Protein AF-0000000085028851 (afdb_homodimer)

InterPro domains:
  IPR011051 RmlC-like cupin domain superfamily [SSF51182] (14-137)
  IPR013096 Cupin 2, conserved barrel [PF07883] (43-107)
  IPR014710 RmlC-like jelly roll fold [G3DSA:2.60.120.10] (4-139)
  IPR047263 Hydroxynitrile lyase-like, cupin domain [cd02233] (25-130)

pLDDT: mean 97.97, std 1.75, range [82.19, 98.94]

Structure (mmCIF, N/CA/C/O backbone):
data_AF-0000000085028851-model_v1
#
loop_
_entity.id
_entity.type
_entity.pdbx_description
1 polymer 'Cupin 2 conserved barrel domain protein'
#
loop_
_atom_site.group_PDB
_atom_site.id
_atom_site.type_symbol
_atom_site.label_atom_id
_atom_site.label_alt_id
_atom_site.label_comp_id
_atom_site.label_asym_id
_atom_site.label_entity_id
_atom_site.label_seq_id
_atom_site.pdbx_PDB_ins_code
_atom_site.Cartn_x
_atom_site.Cartn_y
_atom_site.Cartn_z
_atom_site.occupancy
_atom_site.B_iso_or_equiv
_atom_site.auth_seq_id
_atom_site.auth_comp_id
_atom_site.auth_asym_id
_atom_site.auth_atom_id
_atom_site.pdbx_PDB_model_num
ATOM 1 N N . MET A 1 1 ? -16.891 -14.859 -7.867 1 94.75 1 MET A N 1
ATOM 2 C CA . MET A 1 1 ? -16.953 -13.422 -8.109 1 94.75 1 MET A CA 1
ATOM 3 C C . MET A 1 1 ? -16.078 -13.023 -9.289 1 94.75 1 MET A C 1
ATOM 5 O O . MET A 1 1 ? -14.914 -13.406 -9.359 1 94.75 1 MET A O 1
ATOM 9 N N . ASP A 1 2 ? -16.672 -12.305 -10.211 1 96.88 2 ASP A N 1
ATOM 10 C CA . ASP A 1 2 ? -15.883 -11.914 -11.375 1 96.88 2 ASP A CA 1
ATOM 11 C C . ASP A 1 2 ? -15.273 -10.531 -11.18 1 96.88 2 ASP A C 1
ATOM 13 O O . ASP A 1 2 ? -15.461 -9.906 -10.141 1 96.88 2 ASP A O 1
ATOM 17 N N . LEU A 1 3 ? -14.508 -10.062 -12.188 1 97.44 3 LEU A N 1
ATOM 18 C CA . LEU A 1 3 ? -13.734 -8.828 -12.086 1 97.44 3 LEU A CA 1
ATOM 19 C C . LEU A 1 3 ? -14.648 -7.629 -11.867 1 97.44 3 LEU A C 1
ATOM 21 O O . LEU A 1 3 ? -14.359 -6.762 -11.039 1 97.44 3 LEU A O 1
ATOM 25 N N . LYS A 1 4 ? -15.695 -7.574 -12.641 1 96.56 4 LYS A N 1
ATOM 26 C CA . LYS A 1 4 ? -16.625 -6.449 -12.562 1 96.56 4 LYS A CA 1
ATOM 27 C C . LYS A 1 4 ? -17.219 -6.316 -11.164 1 96.56 4 LYS A C 1
ATOM 29 O O . LYS A 1 4 ? -17.281 -5.215 -10.617 1 96.56 4 LYS A O 1
ATOM 34 N N . GLU A 1 5 ? -17.562 -7.355 -10.625 1 97.69 5 GLU A N 1
ATOM 35 C CA . GLU A 1 5 ? -18.125 -7.367 -9.281 1 97.69 5 GLU A CA 1
ATOM 36 C C . GLU A 1 5 ? -17.062 -7.039 -8.234 1 97.69 5 GLU A C 1
ATOM 38 O O . GLU A 1 5 ? -17.328 -6.301 -7.285 1 97.69 5 GLU A O 1
ATOM 43 N N . MET A 1 6 ? -15.891 -7.586 -8.367 1 97.81 6 MET A N 1
ATOM 44 C CA . MET A 1 6 ? -14.797 -7.387 -7.422 1 97.81 6 MET A CA 1
ATOM 45 C C . MET A 1 6 ? -14.422 -5.91 -7.336 1 97.81 6 MET A C 1
ATOM 47 O O . MET A 1 6 ? -14.148 -5.398 -6.246 1 97.81 6 MET A O 1
ATOM 51 N N . LEU A 1 7 ? -14.469 -5.211 -8.477 1 96.94 7 LEU A N 1
ATOM 52 C CA . LEU A 1 7 ? -13.984 -3.836 -8.562 1 96.94 7 LEU A CA 1
ATOM 53 C C . LEU A 1 7 ? -14.914 -2.887 -7.809 1 96.94 7 LEU A C 1
ATOM 55 O O . LEU A 1 7 ? -14.531 -1.752 -7.508 1 96.94 7 LEU A O 1
ATOM 59 N N . LYS A 1 8 ? -16.094 -3.348 -7.383 1 95.38 8 LYS A N 1
ATOM 60 C CA . LYS A 1 8 ? -17.016 -2.555 -6.562 1 95.38 8 LYS A CA 1
ATOM 61 C C . LYS A 1 8 ? -16.547 -2.504 -5.109 1 95.38 8 LYS A C 1
ATOM 63 O O . LYS A 1 8 ? -17.031 -1.694 -4.324 1 95.38 8 LYS A O 1
ATOM 68 N N . HIS A 1 9 ? -15.555 -3.307 -4.828 1 95.62 9 HIS A N 1
ATOM 69 C CA . HIS A 1 9 ? -15.172 -3.455 -3.432 1 95.62 9 HIS A CA 1
ATOM 70 C C . HIS A 1 9 ? -13.75 -2.957 -3.195 1 95.62 9 HIS A C 1
ATOM 72 O O . HIS A 1 9 ? -13.133 -3.291 -2.184 1 95.62 9 HIS A O 1
ATOM 78 N N . THR A 1 10 ? -13.211 -2.252 -4.062 1 97.31 10 THR A N 1
ATOM 79 C CA . THR A 1 10 ? -11.859 -1.716 -3.957 1 97.31 10 THR A CA 1
ATOM 80 C C . THR A 1 10 ? -11.789 -0.315 -4.559 1 97.31 10 THR A C 1
ATOM 82 O O . THR A 1 10 ? -12.523 0.006 -5.492 1 97.31 10 THR A O 1
ATOM 85 N N . PRO A 1 11 ? -10.922 0.451 -4 1 97.06 11 PRO A N 1
ATOM 86 C CA . PRO A 1 11 ? -10.797 1.796 -4.566 1 97.06 11 PRO A CA 1
ATOM 87 C C . PRO A 1 11 ? -9.93 1.824 -5.828 1 97.06 11 PRO A C 1
ATOM 89 O O . PRO A 1 11 ? -9.789 2.873 -6.461 1 97.06 11 PRO A O 1
ATOM 92 N N . PHE A 1 12 ? -9.32 0.753 -6.188 1 98.06 12 PHE A N 1
ATOM 93 C CA . PHE A 1 12 ? -8.344 0.732 -7.277 1 98.06 12 PHE A CA 1
ATOM 94 C C . PHE A 1 12 ? -8.984 0.211 -8.562 1 98.06 12 PHE A C 1
ATOM 96 O O . PHE A 1 12 ? -9.828 -0.686 -8.523 1 98.06 12 PHE A O 1
ATOM 103 N N . GLY A 1 13 ? -8.555 0.69 -9.617 1 96.38 13 GLY A N 1
ATOM 104 C CA . GLY A 1 13 ? -9.133 0.348 -10.906 1 96.38 13 GLY A CA 1
ATOM 105 C C . GLY A 1 13 ? -8.508 -0.881 -11.531 1 96.38 13 GLY A C 1
ATOM 106 O O . GLY A 1 13 ? -7.648 -1.526 -10.922 1 96.38 13 GLY A O 1
ATOM 107 N N . LEU A 1 14 ? -8.906 -1.21 -12.672 1 97.38 14 LEU A N 1
ATOM 108 C CA . LEU A 1 14 ? -8.461 -2.41 -13.375 1 97.38 14 LEU A CA 1
ATOM 109 C C . LEU A 1 14 ? -7.098 -2.191 -14.016 1 97.38 14 LEU A C 1
ATOM 111 O O . LEU A 1 14 ? -6.238 -3.074 -13.969 1 97.38 14 LEU A O 1
ATOM 115 N N . GLY A 1 15 ? -6.891 -1.023 -14.531 1 97.44 15 GLY A N 1
ATOM 116 C CA . GLY A 1 15 ? -5.699 -0.755 -15.328 1 97.44 15 GLY A CA 1
ATOM 117 C C . GLY A 1 15 ? -5.762 -1.359 -16.719 1 97.44 15 GLY A C 1
ATOM 118 O O . GLY A 1 15 ? -6.844 -1.521 -17.281 1 97.44 15 GLY A O 1
ATOM 119 N N . GLU A 1 16 ? -4.633 -1.584 -17.312 1 97.81 16 GLU A N 1
ATOM 120 C CA . GLU A 1 16 ? -4.539 -2.133 -18.656 1 97.81 16 GLU A CA 1
ATOM 121 C C . GLU A 1 16 ? -4.293 -3.639 -18.625 1 97.81 16 GLU A C 1
ATOM 123 O O . GLU A 1 16 ? -3.703 -4.156 -17.672 1 97.81 16 GLU A O 1
ATOM 128 N N . GLU A 1 17 ? -4.719 -4.242 -19.688 1 97.81 17 GLU A N 1
ATOM 129 C CA . GLU A 1 17 ? -4.383 -5.66 -19.797 1 97.81 17 GLU A CA 1
ATOM 130 C C . GLU A 1 17 ? -2.873 -5.875 -19.734 1 97.81 17 GLU A C 1
ATOM 132 O O . GLU A 1 17 ? -2.104 -5.133 -20.344 1 97.81 17 GLU A O 1
ATOM 137 N N . ASN A 1 18 ? -2.514 -6.855 -18.953 1 96.56 18 ASN A N 1
ATOM 138 C CA . ASN A 1 18 ? -1.102 -7.145 -18.734 1 96.56 18 ASN A CA 1
ATOM 139 C C . ASN A 1 18 ? -0.5 -7.918 -19.906 1 96.56 18 ASN A C 1
ATOM 141 O O . ASN A 1 18 ? -0.044 -9.055 -19.734 1 96.56 18 ASN A O 1
ATOM 145 N N . THR A 1 19 ? -0.251 -7.277 -21 1 94.81 19 THR A N 1
ATOM 146 C CA . THR A 1 19 ? 0.222 -7.961 -22.203 1 94.81 19 THR A CA 1
ATOM 147 C C . THR A 1 19 ? 1.739 -8.117 -22.172 1 94.81 19 THR A C 1
ATOM 149 O O . THR A 1 19 ? 2.281 -9.078 -22.719 1 94.81 19 THR A O 1
ATOM 152 N N . ALA A 1 20 ? 2.418 -7.223 -21.531 1 91.5 20 ALA A N 1
ATOM 153 C CA . ALA A 1 20 ? 3.877 -7.227 -21.469 1 91.5 20 ALA A CA 1
ATOM 154 C C . ALA A 1 20 ? 4.395 -8.484 -20.781 1 91.5 20 ALA A C 1
ATOM 156 O O . ALA A 1 20 ? 5.445 -9.016 -21.141 1 91.5 20 ALA A O 1
ATOM 157 N N . TYR A 1 21 ? 3.566 -8.984 -19.828 1 94.81 21 TYR A N 1
ATOM 158 C CA . TYR A 1 21 ? 4.031 -10.117 -19.047 1 94.81 21 TYR A CA 1
ATOM 159 C C . TYR A 1 21 ? 3.119 -11.328 -19.234 1 94.81 21 TYR A C 1
ATOM 161 O O . TYR A 1 21 ? 3.23 -12.312 -18.516 1 94.81 21 TYR A O 1
ATOM 169 N N . ALA A 1 22 ? 2.27 -11.234 -20.141 1 95.88 22 ALA A N 1
ATOM 170 C CA . ALA A 1 22 ? 1.238 -12.25 -20.344 1 95.88 22 ALA A CA 1
ATOM 171 C C . ALA A 1 22 ? 1.853 -13.641 -20.469 1 95.88 22 ALA A C 1
ATOM 173 O O . ALA A 1 22 ? 1.263 -14.625 -20.016 1 95.88 22 ALA A O 1
ATOM 174 N N . GLN A 1 23 ? 3.043 -13.742 -21 1 97.5 23 GLN A N 1
ATOM 175 C CA . GLN A 1 23 ? 3.678 -15.039 -21.219 1 97.5 23 GLN A CA 1
ATOM 176 C C . GLN A 1 23 ? 4.02 -15.719 -19.906 1 97.5 23 GLN A C 1
ATOM 178 O O . GLN A 1 23 ? 4.238 -16.938 -19.859 1 97.5 23 GLN A O 1
ATOM 183 N N . TYR A 1 24 ? 4.02 -14.969 -18.797 1 98.5 24 TYR A N 1
ATOM 184 C CA . TYR A 1 24 ? 4.398 -15.5 -17.5 1 98.5 24 TYR A CA 1
ATOM 185 C C . TYR A 1 24 ? 3.174 -15.695 -16.609 1 98.5 24 TYR A C 1
ATOM 187 O O . TYR A 1 24 ? 3.301 -15.867 -15.391 1 98.5 24 TYR A O 1
ATOM 195 N N . PHE A 1 25 ? 2.039 -15.602 -17.234 1 98.56 25 PHE A N 1
ATOM 196 C CA . PHE A 1 25 ? 0.787 -15.805 -16.516 1 98.56 25 PHE A CA 1
ATOM 197 C C . PHE A 1 25 ? -0.049 -16.891 -17.172 1 98.56 25 PHE A C 1
ATOM 199 O O . PHE A 1 25 ? -0.047 -17.016 -18.406 1 98.56 25 PHE A O 1
ATOM 206 N N . ASP A 1 26 ? -0.741 -17.641 -16.453 1 98.56 26 ASP A N 1
ATOM 207 C CA . ASP A 1 26 ? -1.861 -18.453 -16.938 1 98.56 26 ASP A CA 1
ATOM 208 C C . ASP A 1 26 ? -3.191 -17.75 -16.672 1 98.5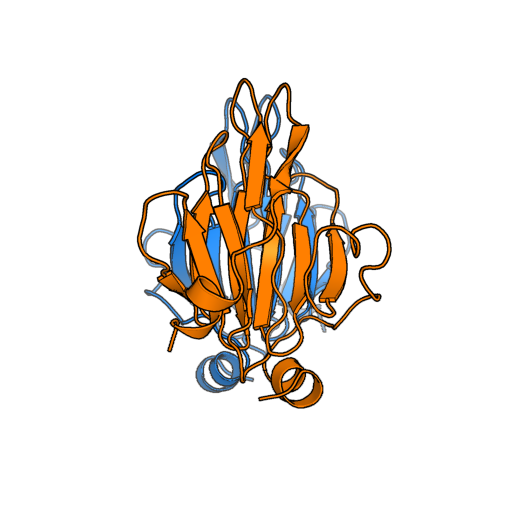6 26 ASP A C 1
ATOM 210 O O . ASP A 1 26 ? -3.576 -17.562 -15.508 1 98.56 26 ASP A O 1
ATOM 214 N N . GLY A 1 27 ? -3.869 -17.438 -17.688 1 98.06 27 GLY A N 1
ATOM 215 C CA . GLY A 1 27 ? -5.074 -16.641 -17.578 1 98.06 27 GLY A CA 1
ATOM 216 C C . GLY A 1 27 ? -4.84 -15.164 -17.859 1 98.06 27 GLY A C 1
ATOM 217 O O . GLY A 1 27 ? -3.775 -14.789 -18.359 1 98.06 27 GLY A O 1
ATOM 218 N N . LYS A 1 28 ? -5.84 -14.383 -17.578 1 98.06 28 LYS A N 1
ATOM 219 C CA . LYS A 1 28 ? -5.758 -12.961 -17.906 1 98.06 28 LYS A CA 1
ATOM 220 C C . LYS A 1 28 ? -5.594 -12.117 -16.641 1 98.06 28 LYS A C 1
ATOM 222 O O . LYS A 1 28 ? -6.234 -12.391 -15.617 1 98.06 28 LYS A O 1
ATOM 227 N N . SER A 1 29 ? -4.754 -11.18 -16.75 1 98.69 29 SER A N 1
ATOM 228 C CA . SER A 1 29 ? -4.516 -10.227 -15.664 1 98.69 29 SER A CA 1
ATOM 229 C C . SER A 1 29 ? -4.426 -8.797 -16.188 1 98.69 29 SER A C 1
ATOM 231 O O . SER A 1 29 ? -4.363 -8.586 -17.406 1 98.69 29 SER A O 1
ATOM 233 N N . TYR A 1 30 ? -4.539 -7.863 -15.328 1 98.69 30 TYR A N 1
ATOM 234 C CA . TYR A 1 30 ? -4.477 -6.438 -15.625 1 98.69 30 TYR A CA 1
ATOM 235 C C . TYR A 1 30 ? -3.57 -5.715 -14.633 1 98.69 30 TYR A C 1
ATOM 237 O O . TYR A 1 30 ? -3.447 -6.133 -13.477 1 98.69 30 TYR A O 1
ATOM 245 N N . LEU A 1 31 ? -2.953 -4.688 -15.109 1 97.94 31 LEU A N 1
ATOM 246 C CA . LEU A 1 31 ? -1.976 -3.977 -14.297 1 97.94 31 LEU A CA 1
ATOM 247 C C . LEU A 1 31 ? -2.215 -2.471 -14.352 1 97.94 31 LEU A C 1
ATOM 249 O O . LEU A 1 31 ? -2.41 -1.909 -15.43 1 97.94 31 LEU A O 1
ATOM 253 N N . ASP A 1 32 ? -2.273 -1.828 -13.219 1 97.12 32 ASP A N 1
ATOM 254 C CA . ASP A 1 32 ? -2.279 -0.376 -13.062 1 97.12 32 ASP A CA 1
ATOM 255 C C . ASP A 1 32 ? -1.108 0.091 -12.203 1 97.12 32 ASP A C 1
ATOM 257 O O . ASP A 1 32 ? -1.088 -0.141 -10.992 1 97.12 32 ASP A O 1
ATOM 261 N N . MET A 1 33 ? -0.123 0.767 -12.859 1 97.75 33 MET A N 1
ATOM 262 C CA . MET A 1 33 ? 1.013 1.274 -12.094 1 97.75 33 MET A CA 1
ATOM 263 C C . MET A 1 33 ? 0.627 2.525 -11.312 1 97.75 33 MET A C 1
ATOM 265 O O . MET A 1 33 ? 0.439 3.596 -11.898 1 97.75 33 MET A O 1
ATOM 269 N N . LEU A 1 34 ? 0.548 2.395 -9.953 1 98.25 34 LEU A N 1
ATOM 270 C CA . LEU A 1 34 ? 0.159 3.533 -9.125 1 98.25 34 LEU A CA 1
ATOM 271 C C . LEU A 1 34 ? 1.296 4.543 -9.031 1 98.25 34 LEU A C 1
ATOM 273 O O . LEU A 1 34 ? 1.057 5.754 -9.023 1 98.25 34 LEU A O 1
ATOM 277 N N . THR A 1 35 ? 2.553 4.062 -8.867 1 98.56 35 THR A N 1
ATOM 278 C CA . THR A 1 35 ? 3.723 4.93 -8.758 1 98.56 35 THR A CA 1
ATOM 279 C C . THR A 1 35 ? 5 4.152 -9.055 1 98.56 35 THR A C 1
ATOM 281 O O . THR A 1 35 ? 5.066 2.941 -8.82 1 98.56 35 THR A O 1
ATOM 284 N N . THR A 1 36 ? 5.969 4.824 -9.57 1 98.06 36 THR A N 1
ATOM 285 C CA . THR A 1 36 ? 7.301 4.262 -9.766 1 98.06 36 THR A CA 1
ATOM 286 C C . THR A 1 36 ? 8.32 4.957 -8.867 1 98.06 36 THR A C 1
ATOM 288 O O . THR A 1 36 ? 9.516 4.668 -8.93 1 98.06 36 THR A O 1
ATOM 291 N N . GLU A 1 37 ? 7.816 5.863 -8.031 1 97.69 37 GLU A N 1
ATOM 292 C CA . GLU A 1 37 ? 8.68 6.633 -7.145 1 97.69 37 GLU A CA 1
ATOM 293 C C . GLU A 1 37 ? 8.734 6.012 -5.754 1 97.69 37 GLU A C 1
ATOM 295 O O . GLU A 1 37 ? 7.727 5.52 -5.246 1 97.69 37 GLU A O 1
ATOM 300 N N . GLN A 1 38 ? 9.969 6.082 -5.121 1 97.69 38 GLN A N 1
ATOM 301 C CA . GLN A 1 38 ? 10.203 5.605 -3.76 1 97.69 38 GLN A CA 1
ATOM 302 C C . GLN A 1 38 ? 10 4.098 -3.662 1 97.69 38 GLN A C 1
ATOM 304 O O . GLN A 1 38 ? 10.906 3.322 -3.98 1 97.69 38 GLN A O 1
ATOM 309 N N . VAL A 1 39 ? 8.773 3.623 -3.5 1 98.62 39 VAL A N 1
ATOM 310 C CA . VAL A 1 39 ? 8.445 2.201 -3.541 1 98.62 39 VAL A CA 1
ATOM 311 C C . VAL A 1 39 ? 7.512 1.917 -4.715 1 98.62 39 VAL A C 1
ATOM 313 O O . VAL A 1 39 ? 6.293 2.07 -4.598 1 98.62 39 VAL A O 1
ATOM 316 N N . PRO A 1 40 ? 8.094 1.494 -5.848 1 98.69 40 PRO A N 1
ATOM 317 C CA . PRO A 1 40 ? 7.203 1.21 -6.977 1 98.69 40 PRO A CA 1
ATOM 318 C C . PRO A 1 40 ? 6.066 0.259 -6.605 1 98.69 40 PRO A C 1
ATOM 320 O O . PRO A 1 40 ? 6.305 -0.78 -5.984 1 98.69 40 PRO A O 1
ATOM 323 N N . THR A 1 41 ? 4.836 0.672 -6.934 1 98.81 41 THR A N 1
ATOM 324 C CA . THR A 1 41 ? 3.641 -0.049 -6.516 1 98.81 41 THR A CA 1
ATOM 325 C C . THR A 1 41 ? 2.648 -0.171 -7.668 1 98.81 41 THR A C 1
ATOM 327 O O . THR A 1 41 ? 2.283 0.831 -8.289 1 98.81 41 THR A O 1
ATOM 330 N N . ALA A 1 42 ? 2.207 -1.357 -7.926 1 98.56 42 ALA A N 1
ATOM 331 C CA . ALA A 1 42 ? 1.208 -1.623 -8.953 1 98.56 42 ALA A CA 1
ATOM 332 C C . ALA A 1 42 ? -0.021 -2.307 -8.367 1 98.56 42 ALA A C 1
ATOM 334 O O . ALA A 1 42 ? 0.081 -3.033 -7.375 1 98.56 42 ALA A O 1
ATOM 335 N N . VAL A 1 43 ? -1.147 -2.027 -8.961 1 98.62 43 VAL A N 1
ATOM 336 C CA . VAL A 1 43 ? -2.346 -2.824 -8.727 1 98.62 43 VAL A CA 1
ATOM 337 C C . VAL A 1 43 ? -2.422 -3.959 -9.742 1 98.62 43 VAL A C 1
ATOM 339 O O . VAL A 1 43 ? -2.375 -3.721 -10.953 1 98.62 43 VAL A O 1
ATOM 342 N N . VAL A 1 44 ? -2.518 -5.109 -9.273 1 98.81 44 VAL A N 1
ATOM 343 C CA . VAL A 1 44 ? -2.635 -6.25 -10.172 1 98.81 44 VAL A CA 1
ATOM 344 C C . VAL A 1 44 ? -3.994 -6.918 -9.984 1 98.81 44 VAL A C 1
ATOM 346 O O . VAL A 1 44 ? -4.379 -7.258 -8.859 1 98.81 44 VAL A O 1
ATOM 349 N N . ASN A 1 45 ? -4.691 -7.047 -11.039 1 98.88 45 ASN A N 1
ATOM 350 C CA . ASN A 1 45 ? -5.988 -7.719 -11.086 1 98.88 45 ASN A CA 1
ATOM 351 C C . ASN A 1 45 ? -5.898 -9.055 -11.828 1 98.88 45 ASN A C 1
ATOM 353 O O . ASN A 1 45 ? -5.387 -9.117 -12.945 1 98.88 45 ASN A O 1
ATOM 357 N N . PHE A 1 46 ? -6.418 -10.031 -11.219 1 98.88 46 PHE A N 1
ATOM 358 C CA . PHE A 1 46 ? -6.438 -11.367 -11.789 1 98.88 46 PHE A CA 1
ATOM 359 C C . PHE A 1 46 ? -7.867 -11.82 -12.055 1 98.88 46 PHE A C 1
ATOM 361 O O . PHE A 1 46 ? -8.711 -11.805 -11.156 1 98.88 46 PHE A O 1
ATOM 368 N N . GLU A 1 47 ? -8.188 -12.234 -13.273 1 98.75 47 GLU A N 1
ATOM 369 C CA . GLU A 1 47 ? -9.445 -12.945 -13.484 1 98.75 47 GLU A CA 1
ATOM 370 C C . GLU A 1 47 ? -9.469 -14.266 -12.719 1 98.75 47 GLU A C 1
ATOM 372 O O . GLU A 1 47 ? -8.414 -14.797 -12.359 1 98.75 47 GLU A O 1
ATOM 377 N N . PRO A 1 48 ? -10.688 -14.766 -12.5 1 98.62 48 PRO A N 1
ATOM 378 C CA . PRO A 1 48 ? -10.742 -16.062 -11.82 1 98.62 48 PRO A CA 1
ATOM 379 C C . PRO A 1 48 ? -9.859 -17.109 -12.477 1 98.62 48 PRO A C 1
ATOM 381 O O . PRO A 1 48 ? -9.859 -17.234 -13.703 1 98.62 48 PRO A O 1
ATOM 384 N N . GLY A 1 49 ? -9.039 -17.75 -11.609 1 98.5 49 GLY A N 1
ATOM 385 C CA . GLY A 1 49 ? -8.188 -18.812 -12.094 1 98.5 49 GLY A CA 1
ATOM 386 C C . GLY A 1 49 ? -6.832 -18.328 -12.578 1 98.5 49 GLY A C 1
ATOM 387 O O . GLY A 1 49 ? -5.914 -19.141 -12.773 1 98.5 49 GLY A O 1
ATOM 388 N N . CYS A 1 50 ? -6.648 -17.062 -12.781 1 98.69 50 CYS A N 1
ATOM 389 C CA . CYS A 1 50 ? -5.395 -16.516 -13.289 1 98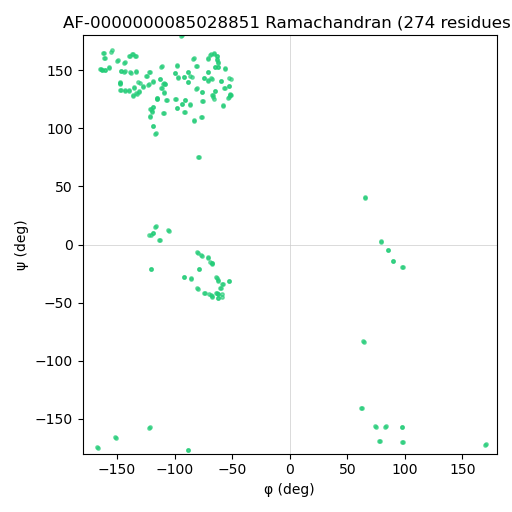.69 50 CYS A CA 1
ATOM 390 C C . CYS A 1 50 ? -4.316 -16.531 -12.211 1 98.69 50 CYS A C 1
ATOM 392 O O . CYS A 1 50 ? -4.598 -16.234 -11.047 1 98.69 50 CYS A O 1
ATOM 394 N N . ARG A 1 51 ? -3.064 -16.797 -12.57 1 98.81 51 ARG A N 1
ATOM 395 C CA . ARG A 1 51 ? -1.909 -16.75 -11.68 1 98.81 51 ARG A CA 1
ATOM 396 C C . ARG A 1 51 ? -0.619 -16.547 -12.469 1 98.81 51 ARG A C 1
ATOM 398 O O . ARG A 1 51 ? -0.52 -16.953 -13.625 1 98.81 51 ARG A O 1
ATOM 405 N N . ASN A 1 52 ? 0.302 -15.953 -11.797 1 98.88 52 ASN A N 1
ATOM 406 C CA . ASN A 1 52 ? 1.615 -15.859 -12.422 1 98.88 52 ASN A CA 1
ATOM 407 C C . ASN A 1 52 ? 2.438 -17.125 -12.211 1 98.88 52 ASN A C 1
ATOM 409 O O . ASN A 1 52 ? 2.062 -17.984 -11.406 1 98.88 52 ASN A O 1
ATOM 413 N N . HIS A 1 53 ? 3.42 -17.25 -13.055 1 98.88 53 HIS A N 1
ATOM 414 C CA . HIS A 1 53 ? 4.332 -18.391 -12.93 1 98.88 53 HIS A CA 1
ATOM 415 C C . HIS A 1 53 ? 5.195 -18.266 -11.68 1 98.88 53 HIS A C 1
ATOM 417 O O . HIS A 1 53 ? 5.293 -17.188 -11.094 1 98.88 53 HIS A O 1
ATOM 423 N N . TRP A 1 54 ? 5.793 -19.422 -11.312 1 98.94 54 TRP A N 1
ATOM 424 C CA . TRP A 1 54 ? 6.848 -19.344 -10.312 1 98.94 54 TRP A CA 1
ATOM 425 C C . TRP A 1 54 ? 7.891 -18.297 -10.703 1 98.94 54 TRP A C 1
ATOM 427 O O . TRP A 1 54 ? 8.266 -18.203 -11.875 1 98.94 54 TRP A O 1
ATOM 437 N N . HIS A 1 55 ? 8.422 -17.562 -9.703 1 98.94 55 HIS A N 1
ATOM 438 C CA . HIS A 1 55 ? 9.461 -16.578 -9.992 1 98.94 55 HIS A CA 1
ATOM 439 C C . HIS A 1 55 ? 10.227 -16.188 -8.727 1 98.94 55 HIS A C 1
ATOM 441 O O . HIS A 1 55 ? 9.82 -16.562 -7.621 1 98.94 55 HIS A O 1
ATOM 447 N N . ILE A 1 56 ? 11.305 -15.586 -8.922 1 98.94 56 ILE A N 1
ATOM 448 C CA . ILE A 1 56 ? 12.203 -15.156 -7.852 1 98.94 56 ILE A CA 1
ATOM 449 C C . ILE A 1 56 ? 12.594 -13.695 -8.055 1 98.94 56 ILE A C 1
ATOM 451 O O . ILE A 1 56 ? 12.883 -13.273 -9.18 1 98.94 56 ILE A O 1
ATOM 455 N N . HIS A 1 57 ? 12.508 -12.859 -7.059 1 98.88 57 HIS A N 1
ATOM 456 C CA . HIS A 1 57 ? 13.133 -11.539 -7.039 1 98.88 57 HIS A CA 1
ATOM 457 C C . HIS A 1 57 ? 14.531 -11.602 -6.438 1 98.88 57 HIS A C 1
ATOM 459 O O . HIS A 1 57 ? 14.688 -11.867 -5.242 1 98.88 57 HIS A O 1
ATOM 465 N N . HIS A 1 58 ? 15.5 -11.336 -7.219 1 98.81 58 HIS A N 1
ATOM 466 C CA . HIS A 1 58 ? 16.875 -11.336 -6.738 1 98.81 58 HIS A CA 1
ATOM 467 C C . HIS A 1 58 ? 17.281 -9.969 -6.199 1 98.81 58 HIS A C 1
ATOM 469 O O . HIS A 1 58 ? 16.828 -8.938 -6.719 1 98.81 58 HIS A O 1
ATOM 475 N N . ALA A 1 59 ? 18.125 -9.969 -5.242 1 98.62 59 ALA A N 1
ATOM 476 C CA . ALA A 1 59 ? 18.75 -8.75 -4.727 1 98.62 59 ALA A CA 1
ATOM 477 C C . ALA A 1 59 ? 19.984 -9.062 -3.898 1 98.62 59 ALA A C 1
ATOM 479 O O . ALA A 1 59 ? 20.031 -10.086 -3.207 1 98.62 59 ALA A O 1
ATOM 480 N N . THR A 1 60 ? 20.953 -8.188 -3.852 1 98.25 60 THR A N 1
ATOM 481 C CA . THR A 1 60 ? 22.125 -8.336 -3.014 1 98.25 60 THR A CA 1
ATOM 482 C C . THR A 1 60 ? 21.922 -7.676 -1.652 1 98.25 60 THR A C 1
ATOM 484 O O . THR A 1 60 ? 22.562 -8.039 -0.671 1 98.25 60 THR A O 1
ATOM 487 N N . LYS A 1 61 ? 21.094 -6.652 -1.524 1 96.56 61 LYS A N 1
ATOM 488 C CA . LYS A 1 61 ? 20.688 -5.965 -0.301 1 96.56 61 LYS A CA 1
ATOM 489 C C . LYS A 1 61 ? 19.25 -5.449 -0.409 1 96.56 61 LYS A C 1
ATOM 491 O O . LYS A 1 61 ? 18.859 -4.918 -1.447 1 96.56 61 LYS A O 1
ATOM 496 N N . GLY A 1 62 ? 18.5 -5.598 0.712 1 96.62 62 GLY A N 1
ATOM 497 C CA . GLY A 1 62 ? 17.094 -5.215 0.63 1 96.62 62 GLY A CA 1
ATOM 498 C C . GLY A 1 62 ? 16.297 -6.043 -0.367 1 96.62 62 GLY A C 1
ATOM 499 O O . GLY A 1 62 ? 16.375 -7.273 -0.35 1 96.62 62 GLY A O 1
ATOM 500 N N . GLY A 1 63 ? 15.445 -5.445 -1.071 1 97.94 63 GLY A N 1
ATOM 501 C CA . GLY A 1 63 ? 14.742 -6.055 -2.188 1 97.94 63 GLY A CA 1
ATOM 502 C C . GLY A 1 63 ? 13.609 -6.973 -1.751 1 97.94 63 GLY A C 1
ATOM 503 O O . GLY A 1 63 ? 13.242 -6.992 -0.575 1 97.94 63 GLY A O 1
ATOM 504 N N . GLY A 1 64 ? 13.117 -7.719 -2.748 1 98.62 64 GLY A N 1
ATOM 505 C CA . GLY A 1 64 ? 11.961 -8.586 -2.578 1 98.62 64 GLY A CA 1
ATOM 506 C C . GLY A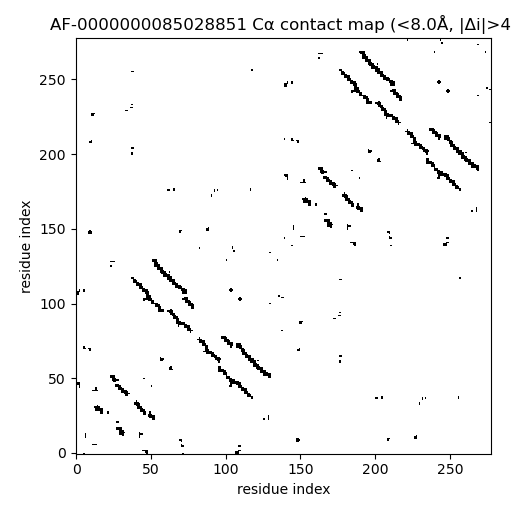 1 64 ? 10.672 -7.949 -3.047 1 98.62 64 GLY A C 1
ATOM 507 O O . GLY A 1 64 ? 10.68 -7.09 -3.932 1 98.62 64 GLY A O 1
ATOM 508 N N . GLN A 1 65 ? 9.594 -8.453 -2.496 1 98.88 65 GLN A N 1
ATOM 509 C CA . GLN A 1 65 ? 8.258 -7.992 -2.869 1 98.88 65 GLN A CA 1
ATOM 510 C C . GLN A 1 65 ? 7.309 -8.039 -1.678 1 98.88 65 GLN A C 1
ATOM 512 O O . GLN A 1 65 ? 7.473 -8.859 -0.776 1 98.88 65 GLN A O 1
ATOM 517 N N . MET A 1 66 ? 6.422 -7.195 -1.665 1 98.88 66 MET A N 1
ATOM 518 C CA . MET A 1 66 ? 5.348 -7.191 -0.675 1 98.88 66 MET A CA 1
ATOM 519 C C . MET A 1 66 ? 3.982 -7.133 -1.352 1 98.88 66 MET A C 1
ATOM 521 O O . MET A 1 66 ? 3.797 -6.395 -2.322 1 98.88 66 MET A O 1
ATOM 525 N N . LEU A 1 67 ? 3.018 -7.914 -0.917 1 98.94 67 LEU A N 1
ATOM 526 C CA . LEU A 1 67 ? 1.646 -7.867 -1.412 1 98.94 67 LEU A CA 1
ATOM 527 C C . LEU A 1 67 ? 0.697 -7.348 -0.336 1 98.94 67 LEU A C 1
ATOM 529 O O . LEU A 1 67 ? 0.798 -7.738 0.829 1 98.94 67 LEU A O 1
ATOM 533 N N . ILE A 1 68 ? -0.176 -6.473 -0.641 1 98.94 68 ILE A N 1
ATOM 534 C CA . ILE A 1 68 ? -1.3 -6.059 0.192 1 98.94 68 ILE A CA 1
ATOM 535 C C . ILE A 1 68 ? -2.613 -6.348 -0.531 1 98.94 68 ILE A C 1
ATOM 537 O O . ILE A 1 68 ? -2.922 -5.723 -1.548 1 98.94 68 ILE A O 1
ATOM 541 N N . VAL A 1 69 ? -3.404 -7.238 -0.004 1 98.94 69 VAL A N 1
ATOM 542 C CA . VAL A 1 69 ? -4.594 -7.711 -0.703 1 98.94 69 VAL A CA 1
ATOM 543 C C . VAL A 1 69 ? -5.734 -6.711 -0.514 1 98.94 69 VAL A C 1
ATOM 545 O O . VAL A 1 69 ? -6.031 -6.301 0.611 1 98.94 69 VAL A O 1
ATOM 548 N N . THR A 1 70 ? -6.418 -6.398 -1.627 1 98.75 70 THR A N 1
ATOM 549 C CA . THR A 1 70 ? -7.402 -5.324 -1.527 1 98.75 70 THR A CA 1
ATOM 550 C C . THR A 1 70 ? -8.797 -5.832 -1.896 1 98.75 70 THR A C 1
ATOM 552 O O . THR A 1 70 ? -9.797 -5.211 -1.548 1 98.75 70 THR A O 1
ATOM 555 N N . ALA A 1 71 ? -8.883 -6.926 -2.617 1 98.75 71 ALA A N 1
ATOM 556 C CA . ALA A 1 71 ? -10.203 -7.426 -2.994 1 98.75 71 ALA A CA 1
ATOM 557 C C . ALA A 1 71 ? -10.125 -8.867 -3.488 1 98.75 71 ALA A C 1
ATOM 559 O O . ALA A 1 71 ? -9.086 -9.297 -4.004 1 98.75 71 ALA A O 1
ATOM 560 N N . GLY A 1 72 ? -11.203 -9.562 -3.289 1 98.62 72 GLY A N 1
ATOM 561 C CA . GLY A 1 72 ? -11.336 -10.906 -3.83 1 98.62 72 GLY A CA 1
ATOM 562 C C . GLY A 1 72 ? -10.688 -11.961 -2.957 1 98.62 72 GLY A C 1
ATOM 563 O O . GLY A 1 72 ? -10.68 -11.852 -1.73 1 98.62 72 GLY A O 1
ATOM 564 N N . ARG A 1 73 ? -10.375 -13.047 -3.646 1 98.69 73 ARG A N 1
ATOM 565 C CA . ARG A 1 73 ? -9.766 -14.203 -3.006 1 98.69 73 ARG A CA 1
ATOM 566 C C . ARG A 1 73 ? -8.672 -14.8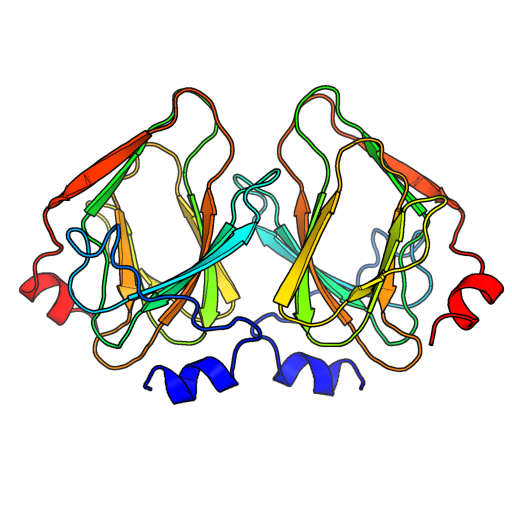05 -3.889 1 98.69 73 ARG A C 1
ATOM 568 O O . ARG A 1 73 ? -8.875 -15.008 -5.086 1 98.69 73 ARG A O 1
ATOM 575 N N . GLY A 1 74 ? -7.547 -15.07 -3.291 1 98.81 74 GLY A N 1
ATOM 576 C CA . GLY A 1 74 ? -6.438 -15.586 -4.07 1 98.81 74 GLY A CA 1
ATOM 577 C C . GLY A 1 74 ? -5.492 -16.453 -3.26 1 98.81 74 GLY A C 1
ATOM 578 O O . GLY A 1 74 ? -5.836 -16.891 -2.16 1 98.81 74 GLY A O 1
ATOM 579 N N . TRP A 1 75 ? -4.328 -16.688 -3.865 1 98.94 75 TRP A N 1
ATOM 580 C CA . TRP A 1 75 ? -3.357 -17.609 -3.266 1 98.94 75 TRP A CA 1
ATOM 581 C C . TRP A 1 75 ? -1.941 -17.047 -3.396 1 98.94 75 TRP A C 1
ATOM 583 O O . TRP A 1 75 ? -1.623 -16.359 -4.371 1 98.94 75 TRP A O 1
ATOM 593 N N . TYR A 1 76 ? -1.172 -17.375 -2.438 1 98.94 76 TYR A N 1
ATOM 594 C CA . TYR A 1 76 ? 0.276 -17.203 -2.414 1 98.94 76 TYR A CA 1
ATOM 595 C C . TYR A 1 76 ? 0.972 -18.484 -1.973 1 98.94 76 TYR A C 1
ATOM 597 O O . TYR A 1 76 ? 0.525 -19.141 -1.035 1 98.94 76 TYR A O 1
ATOM 605 N N . GLN A 1 77 ? 2.096 -18.766 -2.65 1 98.94 77 GLN A N 1
ATOM 606 C CA . GLN A 1 77 ? 2.826 -19.953 -2.252 1 98.94 77 GLN A CA 1
ATOM 607 C C . GLN A 1 77 ? 4.328 -19.781 -2.449 1 98.94 77 GLN A C 1
ATOM 609 O O . GLN A 1 77 ? 4.766 -19.25 -3.475 1 98.94 77 GLN A O 1
ATOM 614 N N . GLU A 1 78 ? 5.047 -20.141 -1.474 1 98.81 78 GLU A N 1
ATOM 615 C CA . GLU A 1 78 ? 6.496 -20.297 -1.583 1 98.81 78 GLU A CA 1
ATOM 616 C C . GLU A 1 78 ? 6.879 -21.719 -1.957 1 98.81 78 GLU A C 1
ATOM 618 O O . GLU A 1 78 ? 6.258 -22.672 -1.494 1 98.81 78 GLU A O 1
ATOM 623 N N . TRP A 1 79 ? 7.859 -21.781 -2.695 1 98.62 79 TRP A N 1
ATOM 624 C CA . TRP A 1 79 ? 8.32 -23.094 -3.123 1 98.62 79 TRP A CA 1
ATOM 625 C C . TRP A 1 79 ? 8.555 -24.016 -1.923 1 98.62 79 TRP A C 1
ATOM 627 O O . TRP A 1 79 ? 9.227 -23.625 -0.965 1 98.62 79 TRP A O 1
ATOM 637 N N . GLY A 1 80 ? 7.938 -25.156 -1.981 1 97.69 80 GLY A N 1
ATOM 638 C CA . GLY A 1 80 ? 8.109 -26.156 -0.94 1 97.69 80 GLY A CA 1
ATOM 639 C C . GLY A 1 80 ? 7.172 -25.953 0.237 1 97.69 80 GLY A C 1
ATOM 640 O O . GLY A 1 80 ? 7.172 -26.75 1.178 1 97.69 80 GLY A O 1
ATOM 641 N N . GLN A 1 81 ? 6.402 -24.969 0.346 1 98.38 81 GLN A N 1
ATOM 642 C CA . GLN A 1 81 ? 5.453 -24.688 1.417 1 98.38 81 GLN A CA 1
ATOM 643 C C . GLN A 1 81 ? 4.016 -24.812 0.922 1 98.38 81 GLN A C 1
ATOM 645 O O . GLN A 1 81 ? 3.75 -24.672 -0.274 1 98.38 81 GLN A O 1
ATOM 650 N N . PRO A 1 82 ? 3.156 -25.109 1.825 1 97.94 82 PRO A N 1
ATOM 651 C CA . PRO A 1 82 ? 1.755 -25.125 1.397 1 97.94 82 PRO A CA 1
ATOM 652 C C . PRO A 1 82 ? 1.27 -23.766 0.922 1 97.94 82 PRO A C 1
ATOM 654 O O . PRO A 1 82 ? 1.735 -22.734 1.414 1 97.94 82 PRO A O 1
ATOM 657 N N . ALA A 1 83 ? 0.309 -23.75 0.051 1 98.62 83 ALA A N 1
ATOM 658 C CA . ALA A 1 83 ? -0.299 -22.5 -0.405 1 98.62 83 ALA A CA 1
ATOM 659 C C . ALA A 1 83 ? -1.083 -21.828 0.719 1 98.62 83 ALA A C 1
ATOM 661 O O . ALA A 1 83 ? -1.754 -22.5 1.504 1 98.62 83 ALA A O 1
ATOM 662 N N . ARG A 1 84 ? -1.008 -20.562 0.75 1 98.56 84 ARG A N 1
ATOM 663 C CA . ARG A 1 84 ? -1.736 -19.734 1.704 1 98.56 84 ARG A CA 1
ATOM 664 C C . ARG A 1 84 ? -2.883 -19 1.022 1 98.56 84 ARG A C 1
ATOM 666 O O . ARG A 1 84 ? -2.67 -18.297 0.035 1 98.56 84 ARG A O 1
ATOM 673 N N . GLU A 1 85 ? -4.094 -19.188 1.548 1 98.75 85 GLU A N 1
ATOM 674 C CA . GLU A 1 85 ? -5.207 -18.406 1.031 1 98.75 85 GLU A CA 1
ATOM 675 C C . GLU A 1 85 ? -5.09 -16.938 1.454 1 98.75 85 GLU A C 1
ATOM 677 O O . GLU A 1 85 ? -4.727 -16.656 2.596 1 98.75 85 GLU A O 1
ATOM 682 N N . LEU A 1 86 ? -5.441 -16.094 0.538 1 98.81 86 LEU A N 1
ATOM 683 C CA . LEU A 1 86 ? -5.352 -14.664 0.79 1 98.81 86 LEU A CA 1
ATOM 684 C C . LEU A 1 86 ? -6.727 -14.008 0.69 1 98.81 86 LEU A C 1
ATOM 686 O O . LEU A 1 86 ? -7.52 -14.352 -0.188 1 98.81 86 LEU A O 1
ATOM 690 N N . LYS A 1 87 ? -6.996 -13.102 1.522 1 98.5 87 LYS A N 1
ATOM 691 C CA . LYS A 1 87 ? -8.211 -12.297 1.55 1 98.5 87 LYS A CA 1
ATOM 692 C C . LYS A 1 87 ? -7.891 -10.82 1.765 1 98.5 87 LYS A C 1
ATOM 694 O O . LYS A 1 87 ? -6.797 -10.484 2.221 1 98.5 87 LYS A O 1
ATOM 699 N N . PRO A 1 88 ? -8.875 -9.969 1.445 1 98.5 88 PRO A N 1
ATOM 700 C CA . PRO A 1 88 ? -8.617 -8.539 1.616 1 98.5 88 PRO A CA 1
ATOM 701 C C . PRO A 1 88 ? -8.125 -8.188 3.018 1 98.5 88 PRO A C 1
ATOM 703 O O . PRO A 1 88 ? -8.672 -8.68 4.008 1 98.5 88 PRO A O 1
ATOM 706 N N . GLY A 1 89 ? -7.113 -7.336 3.088 1 97.75 89 GLY A N 1
ATOM 707 C CA . GLY A 1 89 ? -6.512 -6.953 4.355 1 97.75 89 GLY A CA 1
ATOM 708 C C . GLY A 1 89 ? -5.242 -7.723 4.672 1 97.75 89 GLY A C 1
ATOM 709 O O . GLY A 1 89 ? -4.441 -7.297 5.5 1 97.75 89 GLY A O 1
ATOM 710 N N . ASP A 1 90 ? -5.059 -8.867 4.027 1 98.56 90 ASP A N 1
ATOM 711 C CA . ASP A 1 90 ? -3.857 -9.664 4.25 1 98.56 90 ASP A CA 1
ATOM 712 C C . ASP A 1 90 ? -2.629 -8.984 3.652 1 98.56 90 ASP A C 1
ATOM 714 O O . ASP A 1 90 ? -2.727 -8.289 2.639 1 98.56 90 ASP A O 1
ATOM 718 N N . VAL A 1 91 ? -1.518 -9.203 4.297 1 98.81 91 VAL A N 1
ATOM 719 C CA . VAL A 1 91 ? -0.219 -8.758 3.799 1 98.81 91 VAL A CA 1
ATOM 720 C C . VAL A 1 91 ? 0.716 -9.961 3.658 1 98.81 91 VAL A C 1
ATOM 722 O O . VAL A 1 91 ? 0.735 -10.844 4.52 1 98.81 91 VAL A O 1
ATOM 725 N N . VAL A 1 92 ? 1.476 -10.016 2.566 1 98.94 92 VAL A N 1
ATOM 726 C CA . VAL A 1 92 ? 2.523 -11.016 2.369 1 98.94 92 VAL A CA 1
ATOM 727 C C . VAL A 1 92 ? 3.875 -10.32 2.217 1 98.94 92 VAL A C 1
ATOM 729 O O . VAL A 1 92 ? 4.059 -9.492 1.322 1 98.94 92 VAL A O 1
ATOM 732 N N . ASN A 1 93 ? 4.793 -10.586 3.105 1 98.88 93 ASN A N 1
ATOM 733 C CA . ASN A 1 93 ? 6.184 -10.172 2.969 1 98.88 93 ASN A CA 1
ATOM 734 C C . ASN A 1 93 ? 7.031 -11.266 2.324 1 98.88 93 ASN A C 1
ATOM 736 O O . ASN A 1 93 ? 7.145 -12.367 2.863 1 98.88 93 ASN A O 1
ATOM 740 N N . ILE A 1 94 ? 7.648 -10.938 1.183 1 98.88 94 ILE A N 1
ATOM 741 C CA . ILE A 1 94 ? 8.406 -11.922 0.417 1 98.88 94 ILE A CA 1
ATOM 742 C C . ILE A 1 94 ? 9.867 -11.5 0.326 1 98.88 94 ILE A C 1
ATOM 744 O O . ILE A 1 94 ? 10.227 -10.656 -0.502 1 98.88 94 ILE A O 1
ATOM 748 N N . PRO A 1 95 ? 10.719 -12.086 1.092 1 98.5 95 PRO A N 1
ATOM 749 C CA . PRO A 1 95 ? 12.141 -11.742 1.014 1 98.5 95 PRO A CA 1
ATOM 750 C C . PRO A 1 95 ? 12.742 -12.047 -0.353 1 98.5 95 PRO A C 1
ATOM 752 O O . PRO A 1 95 ? 12.188 -12.836 -1.119 1 98.5 95 PRO A O 1
ATOM 755 N N . PRO A 1 96 ? 13.844 -11.328 -0.649 1 98.69 96 PRO A N 1
ATOM 756 C CA . PRO A 1 96 ? 14.523 -11.711 -1.89 1 98.69 96 PRO A CA 1
ATOM 757 C C . PRO A 1 96 ? 14.914 -13.188 -1.919 1 98.69 96 PRO A C 1
ATOM 759 O O . PRO A 1 96 ? 15.125 -13.789 -0.867 1 98.69 96 PRO A O 1
ATOM 762 N N . GLU A 1 97 ? 14.961 -13.703 -3.115 1 98.81 97 GLU A N 1
ATOM 763 C CA . GLU A 1 97 ? 15.469 -15.047 -3.408 1 98.81 97 GLU A CA 1
ATOM 764 C C . GLU A 1 97 ? 14.43 -16.109 -3.092 1 98.81 97 GLU A C 1
ATOM 766 O O . GLU A 1 97 ? 14.695 -17.312 -3.217 1 98.81 97 GLU A O 1
ATOM 771 N N . VAL A 1 98 ? 13.273 -15.734 -2.678 1 98.88 98 VAL A N 1
ATOM 772 C CA . VAL A 1 98 ? 12.219 -16.703 -2.412 1 98.88 98 VAL A CA 1
ATOM 773 C C . VAL A 1 98 ? 11.453 -16.984 -3.701 1 98.88 98 VAL A C 1
ATOM 775 O O . VAL A 1 98 ? 10.898 -16.078 -4.324 1 98.88 98 VAL A O 1
ATOM 778 N N . LYS A 1 99 ? 11.453 -18.234 -4.109 1 98.94 99 LYS A N 1
ATOM 779 C CA . LYS A 1 99 ? 10.648 -18.688 -5.25 1 98.94 99 LYS A CA 1
ATOM 780 C C . LYS A 1 99 ? 9.18 -18.797 -4.871 1 98.94 99 LYS A C 1
ATOM 782 O O . LYS A 1 99 ? 8.828 -19.516 -3.939 1 98.94 99 LYS A O 1
ATOM 787 N N . HIS A 1 100 ? 8.352 -18.078 -5.625 1 98.94 100 HIS A N 1
ATOM 788 C CA . HIS A 1 100 ? 6.949 -18.016 -5.227 1 98.94 100 HIS A CA 1
ATOM 789 C C . HIS A 1 100 ? 6.047 -17.719 -6.418 1 98.94 100 HIS A C 1
ATOM 791 O O . HIS A 1 100 ? 6.535 -17.406 -7.508 1 98.94 100 HIS A O 1
ATOM 797 N N . TRP A 1 101 ? 4.746 -17.938 -6.199 1 98.94 101 TRP A N 1
ATOM 798 C CA . TRP A 1 101 ? 3.713 -17.453 -7.117 1 98.94 101 TRP A CA 1
ATOM 799 C C . TRP A 1 101 ? 2.512 -16.906 -6.352 1 98.94 101 TRP A C 1
ATOM 801 O O . TRP A 1 101 ? 2.379 -17.141 -5.145 1 98.94 101 TRP A O 1
ATOM 811 N N . HIS A 1 102 ? 1.714 -16.156 -6.961 1 98.94 102 HIS A N 1
ATOM 812 C CA . HIS A 1 102 ? 0.447 -15.672 -6.43 1 98.94 102 HIS A CA 1
ATOM 813 C C . HIS A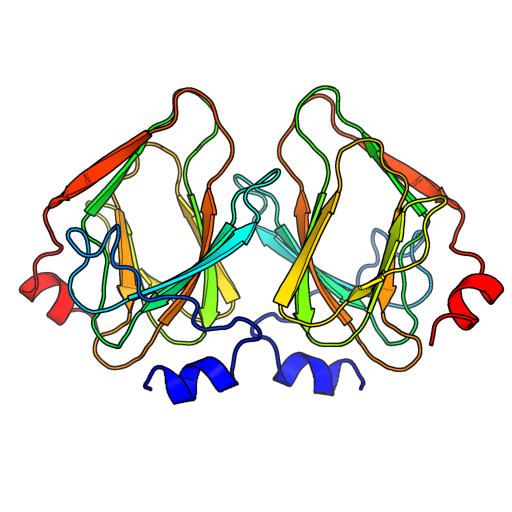 1 102 ? -0.572 -15.461 -7.543 1 98.94 102 HIS A C 1
ATOM 815 O O . HIS A 1 102 ? -0.198 -15.273 -8.703 1 98.94 102 HIS A O 1
ATOM 821 N N . GLY A 1 103 ? -1.832 -15.453 -7.195 1 98.81 103 GLY A N 1
ATOM 822 C CA . GLY A 1 103 ? -2.906 -15.312 -8.164 1 98.81 103 GLY A CA 1
ATOM 823 C C . GLY A 1 103 ? -4.281 -15.57 -7.582 1 98.81 103 GLY A C 1
ATOM 824 O O . GLY A 1 103 ? -4.426 -15.695 -6.363 1 98.81 103 GLY A O 1
ATOM 825 N N . ALA A 1 104 ? -5.266 -15.609 -8.461 1 98.88 104 ALA A N 1
ATOM 826 C CA . ALA A 1 104 ? -6.668 -15.711 -8.07 1 98.88 104 ALA A CA 1
ATOM 827 C C . ALA A 1 104 ? -7.047 -17.156 -7.734 1 98.88 104 ALA A C 1
ATOM 829 O O . ALA A 1 104 ? -6.402 -18.094 -8.203 1 98.88 104 ALA A O 1
ATOM 830 N N . ALA A 1 105 ? -8.031 -17.25 -6.914 1 98.62 105 ALA A N 1
ATOM 831 C CA . ALA A 1 105 ? -8.711 -18.531 -6.781 1 98.62 105 ALA A CA 1
ATOM 832 C C . ALA A 1 105 ? -9.43 -18.906 -8.078 1 98.62 105 ALA A C 1
ATOM 834 O O . ALA A 1 105 ? -9.703 -18.047 -8.914 1 98.62 105 ALA A O 1
ATOM 835 N N . LYS A 1 106 ? -9.797 -20.188 -8.172 1 97.38 106 LYS A N 1
ATOM 836 C CA . LYS A 1 106 ? -10.383 -20.703 -9.406 1 97.38 106 LYS A CA 1
ATOM 837 C C . LYS A 1 106 ? -11.711 -20.031 -9.711 1 97.38 106 LYS A C 1
ATOM 839 O O . LYS A 1 106 ? -12.055 -19.828 -10.883 1 97.38 106 LYS A O 1
ATOM 844 N N . ASP A 1 107 ? -12.414 -19.578 -8.711 1 97.19 107 ASP A N 1
ATOM 845 C CA . ASP A 1 107 ? -13.789 -19.141 -8.922 1 97.19 107 ASP A CA 1
ATOM 846 C C . ASP A 1 107 ? -13.969 -17.688 -8.5 1 97.19 107 ASP A C 1
ATOM 848 O O . ASP A 1 107 ? -15.094 -17.203 -8.359 1 97.19 107 ASP A O 1
ATOM 852 N N . CYS A 1 108 ? -12.922 -17.062 -8.211 1 98.5 108 CYS A N 1
ATOM 853 C CA . CYS A 1 108 ? -13.039 -15.695 -7.703 1 98.5 108 CYS A CA 1
ATOM 854 C C . CYS A 1 108 ? -11.914 -14.82 -8.227 1 98.5 108 CYS A C 1
ATOM 856 O O . CYS A 1 108 ? -10.75 -15.219 -8.195 1 98.5 108 CYS A O 1
ATOM 858 N N . ALA A 1 109 ? -12.211 -13.602 -8.742 1 98.88 109 ALA A N 1
ATOM 859 C CA . ALA A 1 109 ? -11.203 -12.617 -9.109 1 98.88 109 ALA A CA 1
ATOM 860 C C . ALA A 1 109 ? -10.398 -12.164 -7.891 1 98.88 109 ALA A C 1
ATOM 862 O O . ALA A 1 109 ? -10.828 -12.367 -6.754 1 98.88 109 ALA A O 1
ATOM 863 N N . PHE A 1 110 ? -9.289 -11.594 -8.18 1 98.88 110 PHE A N 1
ATOM 864 C CA . PHE A 1 110 ? -8.352 -11.281 -7.105 1 98.88 110 PHE A CA 1
ATOM 865 C C . PHE A 1 110 ? -7.57 -10.008 -7.414 1 98.88 110 PHE A C 1
ATOM 867 O O . PHE A 1 110 ? -7.164 -9.789 -8.555 1 98.88 110 PHE A O 1
ATOM 874 N N . GLN A 1 111 ? -7.379 -9.133 -6.324 1 98.94 111 GLN A N 1
ATOM 875 C CA . GLN A 1 111 ? -6.609 -7.902 -6.473 1 98.94 111 GLN A CA 1
ATOM 876 C C . GLN A 1 111 ? -5.645 -7.711 -5.305 1 98.94 111 GLN A C 1
ATOM 878 O O . GLN A 1 111 ? -6.008 -7.938 -4.148 1 98.94 111 GLN A O 1
ATOM 883 N N . HIS A 1 112 ? -4.484 -7.359 -5.609 1 98.88 112 HIS A N 1
ATOM 884 C CA . HIS A 1 112 ? -3.576 -6.871 -4.578 1 98.88 112 HIS A CA 1
ATOM 885 C C . HIS A 1 112 ? -2.695 -5.746 -5.109 1 98.88 112 HIS A C 1
ATOM 887 O O . HIS A 1 112 ? -2.545 -5.586 -6.32 1 98.88 112 HIS A O 1
ATOM 893 N N . LEU A 1 113 ? -2.213 -4.945 -4.195 1 98.94 113 LEU A N 1
ATOM 894 C CA . LEU A 1 113 ? -1.049 -4.109 -4.461 1 98.94 113 LEU A CA 1
ATOM 895 C C . LEU A 1 113 ? 0.235 -4.93 -4.418 1 98.94 113 LEU A C 1
ATOM 897 O O . LEU A 1 113 ? 0.421 -5.746 -3.512 1 98.94 113 LEU A O 1
ATOM 901 N N . ALA A 1 114 ? 1.029 -4.785 -5.375 1 98.88 114 ALA A N 1
ATOM 902 C CA . ALA A 1 114 ? 2.367 -5.367 -5.398 1 98.88 114 ALA A CA 1
ATOM 903 C C . ALA A 1 114 ? 3.439 -4.289 -5.27 1 98.88 114 ALA A C 1
ATOM 905 O O . ALA A 1 114 ? 3.582 -3.438 -6.152 1 98.88 114 ALA A O 1
ATOM 906 N N . LEU A 1 115 ? 4.145 -4.324 -4.164 1 98.88 115 LEU A N 1
ATOM 907 C CA . LEU A 1 115 ? 5.219 -3.367 -3.91 1 98.88 115 LEU A CA 1
ATOM 908 C C . LEU A 1 115 ? 6.578 -3.982 -4.223 1 98.88 115 LEU A C 1
ATOM 910 O O . LEU A 1 115 ? 6.898 -5.074 -3.744 1 98.88 115 LEU A O 1
ATOM 914 N N . GLU A 1 116 ? 7.32 -3.309 -5.066 1 98.62 116 GLU A N 1
ATOM 915 C CA . GLU A 1 116 ? 8.719 -3.691 -5.258 1 98.62 116 GLU A CA 1
ATOM 916 C C . GLU A 1 116 ? 9.609 -3.086 -4.176 1 98.62 116 GLU A C 1
ATOM 918 O O . GLU A 1 116 ? 9.93 -1.897 -4.23 1 98.62 116 GLU A O 1
ATOM 923 N N . VAL A 1 117 ? 10.055 -3.938 -3.26 1 98.5 117 VAL A N 1
ATOM 924 C CA . VAL A 1 117 ? 10.82 -3.455 -2.119 1 98.5 117 VAL A CA 1
ATOM 925 C C . VAL A 1 117 ? 12.172 -2.924 -2.596 1 98.5 117 VAL A C 1
ATOM 927 O O . VAL A 1 117 ? 12.906 -3.617 -3.305 1 98.5 117 VAL A O 1
ATOM 930 N N . PRO A 1 118 ? 12.516 -1.692 -2.199 1 97.56 118 PRO A N 1
ATOM 931 C CA . PRO A 1 118 ? 13.797 -1.141 -2.643 1 97.56 118 PRO A CA 1
ATOM 932 C C . PRO A 1 118 ? 14.984 -1.983 -2.193 1 97.56 118 PRO A C 1
ATOM 934 O O . PRO A 1 118 ? 14.992 -2.508 -1.077 1 97.56 118 PRO A O 1
ATOM 937 N N . GLY A 1 119 ? 15.961 -2.092 -3.121 1 96.75 119 GLY A N 1
ATOM 938 C CA . GLY A 1 119 ? 17.172 -2.846 -2.826 1 96.75 119 GLY A CA 1
ATOM 939 C C . GLY A 1 119 ? 18.281 -2.607 -3.828 1 96.75 119 GLY A C 1
ATOM 940 O O . GLY A 1 119 ? 18.203 -1.68 -4.637 1 96.75 119 GLY A O 1
ATOM 941 N N . GLU A 1 120 ? 19.359 -3.342 -3.676 1 97.19 120 GLU A N 1
ATOM 942 C CA . GLU A 1 120 ? 20.516 -3.268 -4.582 1 97.19 120 GLU A CA 1
ATOM 943 C C . GLU A 1 120 ? 20.672 -4.559 -5.379 1 97.19 120 GLU A C 1
ATOM 945 O O . GLU A 1 120 ? 20.438 -5.652 -4.852 1 97.19 120 GLU A O 1
ATOM 950 N N . GLY A 1 121 ? 21.078 -4.41 -6.68 1 97.94 121 GLY A N 1
ATOM 951 C CA . GLY A 1 121 ? 21.312 -5.582 -7.512 1 97.94 121 GLY A CA 1
ATOM 952 C C . GLY A 1 121 ? 20.047 -6.383 -7.777 1 97.94 121 GLY A C 1
ATOM 953 O O . GLY A 1 121 ? 20.078 -7.613 -7.766 1 97.94 121 GLY A O 1
ATOM 954 N N . CYS A 1 122 ? 18.984 -5.73 -8.023 1 98.06 122 CYS A N 1
ATOM 955 C CA . CYS A 1 122 ? 17.703 -6.395 -8.141 1 98.06 122 CYS A CA 1
ATOM 956 C C . CYS A 1 122 ? 17.469 -6.895 -9.562 1 98.06 122 CYS A C 1
ATOM 958 O O . CYS A 1 122 ? 17.844 -6.227 -10.531 1 98.06 122 CYS A O 1
ATOM 960 N N . SER A 1 123 ? 16.812 -8.031 -9.656 1 98.44 123 SER A N 1
ATOM 961 C CA . SER A 1 123 ? 16.344 -8.586 -10.922 1 98.44 123 SER A CA 1
ATOM 962 C C . SER A 1 123 ? 15.258 -9.625 -10.695 1 98.44 123 SER A C 1
ATOM 964 O O . SER A 1 123 ? 15.109 -10.148 -9.586 1 98.44 123 SER A O 1
ATOM 966 N N . ASN A 1 124 ? 14.492 -9.891 -11.727 1 98.19 124 ASN A N 1
ATOM 967 C CA . ASN A 1 124 ? 13.453 -10.906 -11.672 1 98.19 124 ASN A CA 1
ATOM 968 C C . ASN A 1 124 ? 13.812 -12.125 -12.516 1 98.19 124 ASN A C 1
ATOM 970 O O . ASN A 1 124 ? 14.359 -11.984 -13.617 1 98.19 124 ASN A O 1
ATOM 974 N N . GLU A 1 125 ? 13.539 -13.234 -12.016 1 98.81 125 GLU A N 1
ATOM 975 C CA . GLU A 1 125 ? 13.68 -14.492 -12.742 1 98.81 125 GLU A CA 1
ATOM 976 C C . GLU A 1 125 ? 12.352 -15.242 -12.82 1 98.81 125 GLU A C 1
ATOM 978 O O . GLU A 1 125 ? 11.805 -15.656 -11.797 1 98.81 125 GLU A O 1
ATOM 983 N N . TRP A 1 126 ? 11.891 -15.414 -13.953 1 98.75 126 TRP A N 1
ATOM 984 C CA . TRP A 1 126 ? 10.672 -16.188 -14.172 1 98.75 126 TRP A CA 1
ATOM 985 C C . TRP A 1 126 ? 10.992 -17.672 -14.352 1 98.75 126 TRP A C 1
ATOM 987 O O . TRP A 1 126 ? 11.961 -18.016 -15.031 1 98.75 126 TRP A O 1
ATOM 997 N N . CYS A 1 127 ? 10.156 -18.438 -13.773 1 98.75 127 CYS A N 1
ATOM 998 C CA . CYS A 1 127 ? 10.367 -19.875 -13.781 1 98.75 127 CYS A CA 1
ATOM 999 C C . CYS A 1 127 ? 9.188 -20.609 -14.422 1 98.75 127 CYS A C 1
ATOM 1001 O O . CYS A 1 127 ? 8.539 -20.062 -15.32 1 98.75 127 CYS A O 1
ATOM 1003 N N . GLU A 1 128 ? 9.016 -21.844 -14.109 1 98.75 128 GLU A N 1
ATOM 1004 C CA . GLU A 1 128 ? 7.984 -22.656 -14.742 1 98.75 128 GLU A CA 1
ATOM 1005 C C . GLU A 1 128 ? 6.59 -22.234 -14.281 1 98.75 128 GLU A C 1
ATOM 1007 O O . GLU A 1 128 ? 6.434 -21.625 -13.219 1 98.75 128 GLU A O 1
ATOM 1012 N N . ALA A 1 129 ? 5.609 -22.594 -15.055 1 98.75 129 ALA A N 1
ATOM 1013 C CA . ALA A 1 129 ? 4.215 -22.391 -14.68 1 98.75 129 ALA A CA 1
ATOM 1014 C C . ALA A 1 129 ? 3.844 -23.219 -13.453 1 98.75 129 ALA A C 1
ATOM 1016 O O . ALA A 1 129 ? 4.473 -24.25 -13.18 1 98.75 129 ALA A O 1
ATOM 1017 N N . VAL A 1 130 ? 2.9 -22.734 -12.742 1 98.81 130 VAL A N 1
ATOM 1018 C CA . VAL A 1 130 ? 2.342 -23.531 -11.656 1 98.81 130 VAL A CA 1
ATOM 1019 C C . VAL A 1 130 ? 1.659 -24.766 -12.234 1 98.81 130 VAL A C 1
ATOM 1021 O O . VAL A 1 130 ? 0.889 -24.672 -13.188 1 98.81 130 VAL A O 1
ATOM 1024 N N . ASP A 1 131 ? 1.94 -25.906 -11.688 1 98.25 131 ASP A N 1
ATOM 1025 C CA . ASP A 1 131 ? 1.295 -27.141 -12.141 1 98.25 131 ASP A CA 1
ATOM 1026 C C . ASP A 1 131 ? -0.224 -27.031 -12.023 1 98.25 131 ASP A C 1
ATOM 1028 O O . ASP A 1 131 ? -0.758 -26.844 -10.93 1 98.25 131 ASP A O 1
ATOM 1032 N N . PRO A 1 132 ? -0.968 -27.156 -13.156 1 97.25 132 PRO A N 1
ATOM 1033 C CA . PRO A 1 132 ? -2.424 -27 -13.109 1 97.25 132 PRO A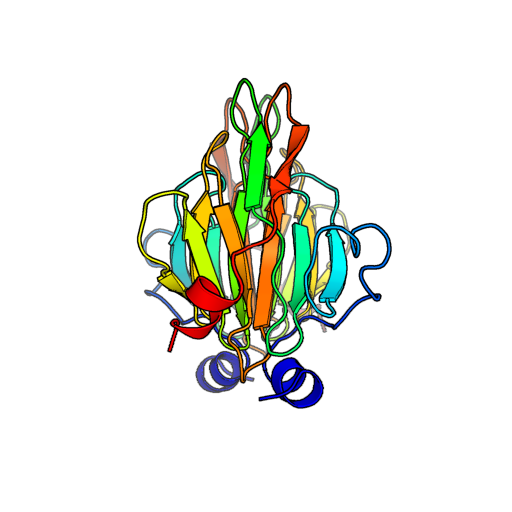 CA 1
ATOM 1034 C C . PRO A 1 132 ? -3.09 -28 -12.156 1 97.25 132 PRO A C 1
ATOM 1036 O O . PRO A 1 132 ? -4.102 -27.672 -11.531 1 97.25 132 PRO A O 1
ATOM 1039 N N . ASP A 1 133 ? -2.59 -29.156 -12.039 1 97.31 133 ASP A N 1
ATOM 1040 C CA . ASP A 1 133 ? -3.178 -30.141 -11.141 1 97.31 133 ASP A CA 1
ATOM 1041 C C . ASP A 1 133 ? -3.01 -29.719 -9.68 1 97.31 133 ASP A C 1
ATOM 1043 O O . ASP A 1 133 ? -3.932 -29.875 -8.875 1 97.31 133 ASP A O 1
ATOM 1047 N N . GLU A 1 134 ? -1.801 -29.266 -9.344 1 97.19 134 GLU A N 1
ATOM 1048 C CA . GLU A 1 134 ? -1.559 -28.797 -7.988 1 97.19 134 GLU A CA 1
ATOM 1049 C C . GLU A 1 134 ? -2.422 -27.578 -7.672 1 97.19 134 GLU A C 1
ATOM 1051 O O . GLU A 1 134 ? -2.988 -27.469 -6.582 1 97.19 134 GLU A O 1
ATOM 1056 N N . TYR A 1 135 ? -2.535 -26.656 -8.625 1 98.12 135 TYR A N 1
ATOM 1057 C CA . TYR A 1 135 ? -3.367 -25.469 -8.453 1 98.12 135 TYR A CA 1
ATOM 1058 C C . TYR A 1 135 ? -4.828 -25.844 -8.258 1 98.12 135 TYR A C 1
ATOM 1060 O O . TYR A 1 135 ? -5.516 -25.297 -7.398 1 98.12 135 TYR A O 1
ATOM 1068 N N . ASN A 1 136 ? -5.332 -26.797 -9.031 1 96.62 136 ASN A N 1
ATOM 1069 C CA . ASN A 1 136 ? -6.738 -27.172 -9.016 1 96.62 136 ASN A CA 1
ATOM 1070 C C . ASN A 1 136 ? -7.117 -27.859 -7.707 1 96.62 136 ASN A C 1
ATOM 1072 O O . ASN A 1 136 ? -8.305 -27.984 -7.395 1 96.62 136 ASN A O 1
ATOM 1076 N N . LYS A 1 137 ? -6.109 -28.281 -6.949 1 96.69 137 LYS A N 1
ATOM 1077 C CA . LYS A 1 137 ? -6.367 -28.891 -5.648 1 96.69 137 LYS A CA 1
ATOM 1078 C C . LYS A 1 137 ? -6.672 -27.844 -4.594 1 96.69 137 LYS A C 1
ATOM 1080 O O . LYS A 1 137 ? -7.191 -28.156 -3.523 1 96.69 137 LYS A O 1
ATOM 1085 N N . LEU A 1 138 ? -6.25 -26.656 -4.855 1 95.44 138 LEU A N 1
ATOM 1086 C CA . LEU A 1 138 ? -6.52 -25.562 -3.91 1 95.44 138 LEU A CA 1
ATOM 1087 C C . LEU A 1 138 ? -8.008 -25.266 -3.836 1 95.44 138 LEU A C 1
ATOM 1089 O O . LEU A 1 138 ? -8.688 -25.219 -4.863 1 95.44 138 LEU A O 1
ATOM 1093 N N . LYS A 1 139 ? -8.531 -25.297 -2.686 1 82.19 139 LYS A N 1
ATOM 1094 C CA . LYS A 1 139 ? -9.969 -25.125 -2.463 1 82.19 139 LYS A CA 1
ATOM 1095 C C . LYS A 1 139 ? -10.281 -23.703 -1.985 1 82.19 139 LYS A C 1
ATOM 1097 O O . LYS A 1 139 ? -9.477 -23.094 -1.282 1 82.19 139 LYS A O 1
ATOM 1102 N N . MET B 1 1 ? -19.344 11.867 5.867 1 94.75 1 MET B N 1
ATOM 1103 C CA . MET B 1 1 ? -19.234 10.43 6.102 1 94.75 1 MET B CA 1
ATOM 1104 C C . MET B 1 1 ? -18.422 10.141 7.363 1 94.75 1 MET B C 1
ATOM 1106 O O . MET B 1 1 ? -17.328 10.68 7.539 1 94.75 1 MET B O 1
ATOM 1110 N N . ASP B 1 2 ? -19.016 9.344 8.227 1 96.81 2 ASP B N 1
ATOM 1111 C CA . ASP B 1 2 ? -18.297 9.055 9.461 1 96.81 2 ASP B CA 1
ATOM 1112 C C . ASP B 1 2 ? -17.484 7.766 9.328 1 96.81 2 ASP B C 1
ATOM 1114 O O . ASP B 1 2 ? -17.469 7.133 8.273 1 96.81 2 ASP B O 1
ATOM 1118 N N . LEU B 1 3 ? -16.766 7.387 10.414 1 97.44 3 LEU B N 1
ATOM 1119 C CA . LEU B 1 3 ? -15.828 6.266 10.391 1 97.44 3 LEU B CA 1
ATOM 1120 C C . LEU B 1 3 ? -16.562 4.957 10.094 1 97.44 3 LEU B C 1
ATOM 1122 O O . LEU B 1 3 ? -16.078 4.145 9.297 1 97.44 3 LEU B O 1
ATOM 1126 N N . LYS B 1 4 ? -17.641 4.766 10.75 1 96.56 4 LYS B N 1
ATOM 1127 C CA . LYS B 1 4 ? -18.406 3.527 10.594 1 96.56 4 LYS B CA 1
ATOM 1128 C C . LYS B 1 4 ? -18.828 3.328 9.141 1 96.56 4 LYS B C 1
ATOM 1130 O O . LYS B 1 4 ? -18.688 2.232 8.594 1 96.56 4 LYS B O 1
ATOM 1135 N N . GLU B 1 5 ? -19.281 4.309 8.578 1 97.69 5 GLU B N 1
ATOM 1136 C CA . GLU B 1 5 ? -19.703 4.258 7.18 1 97.69 5 GLU B CA 1
ATOM 1137 C C . GLU B 1 5 ? -18.5 4.086 6.25 1 97.69 5 GLU B C 1
ATOM 1139 O O . GLU B 1 5 ? -18.562 3.322 5.285 1 97.69 5 GLU B O 1
ATOM 1144 N N . MET B 1 6 ? -17.438 4.789 6.488 1 97.81 6 MET B N 1
ATOM 1145 C CA . MET B 1 6 ? -16.234 4.738 5.656 1 97.81 6 MET B CA 1
ATOM 1146 C C . MET B 1 6 ? -15.656 3.33 5.613 1 97.81 6 MET B C 1
ATOM 1148 O O . MET B 1 6 ? -15.211 2.867 4.562 1 97.81 6 MET B O 1
ATOM 1152 N N . LEU B 1 7 ? -15.719 2.621 6.742 1 96.94 7 LEU B N 1
ATOM 1153 C CA . LEU B 1 7 ? -15.07 1.322 6.883 1 96.94 7 LEU B CA 1
ATOM 1154 C C . LEU B 1 7 ? -15.781 0.263 6.051 1 96.94 7 LEU B C 1
ATOM 1156 O O . LEU B 1 7 ? -15.234 -0.811 5.797 1 96.94 7 LEU B O 1
ATOM 1160 N N . LYS B 1 8 ? -16.969 0.558 5.531 1 95.38 8 LYS B N 1
ATOM 1161 C CA . LYS B 1 8 ? -17.688 -0.345 4.633 1 95.38 8 LYS B CA 1
ATOM 1162 C C . LYS B 1 8 ? -17.078 -0.324 3.232 1 95.38 8 LYS B C 1
ATOM 1164 O O . LYS B 1 8 ? -17.375 -1.184 2.404 1 95.38 8 LYS B O 1
ATOM 1169 N N . HIS B 1 9 ? -16.188 0.616 3.035 1 95.62 9 HIS B N 1
ATOM 1170 C CA . HIS B 1 9 ? -15.688 0.826 1.679 1 95.62 9 HIS B CA 1
ATOM 1171 C C . HIS B 1 9 ? -14.195 0.524 1.584 1 95.62 9 HIS B C 1
ATOM 1173 O O . HIS B 1 9 ? -13.531 0.942 0.631 1 95.62 9 HIS B O 1
ATOM 1179 N N . THR B 1 10 ? -13.656 -0.108 2.488 1 97.38 10 THR B N 1
ATOM 1180 C CA . THR B 1 10 ? -12.242 -0.458 2.516 1 97.38 10 THR B CA 1
ATOM 1181 C C . THR B 1 10 ? -12.039 -1.838 3.135 1 97.38 10 THR B C 1
ATOM 1183 O O . THR B 1 10 ? -12.812 -2.258 3.996 1 97.38 10 THR B O 1
ATOM 1186 N N . PRO B 1 11 ? -11.047 -2.477 2.674 1 97.19 11 PRO B N 1
ATOM 1187 C CA . PRO B 1 11 ? -10.789 -3.797 3.26 1 97.19 11 PRO B CA 1
ATOM 1188 C C . PRO B 1 11 ? -10.062 -3.719 4.598 1 97.19 11 PRO B C 1
ATOM 1190 O O . PRO B 1 11 ? -9.844 -4.746 5.25 1 97.19 11 PRO B O 1
ATOM 1193 N N . PHE B 1 12 ? -9.633 -2.584 5.008 1 98.06 12 PHE B N 1
ATOM 1194 C CA . PHE B 1 12 ? -8.781 -2.443 6.184 1 98.06 12 PHE B CA 1
ATOM 1195 C C . PHE B 1 12 ? -9.602 -2.025 7.398 1 98.06 12 PHE B C 1
ATOM 1197 O O . PHE B 1 12 ? -10.562 -1.262 7.273 1 98.06 12 PHE B O 1
ATOM 1204 N N . GLY B 1 13 ? -9.219 -2.443 8.492 1 96.38 13 GLY B N 1
ATOM 1205 C CA . GLY B 1 13 ? -9.953 -2.189 9.719 1 96.38 13 GLY B CA 1
ATOM 1206 C C . GLY B 1 13 ? -9.555 -0.89 10.391 1 96.38 13 GLY B C 1
ATOM 1207 O O . GLY B 1 13 ? -8.75 -0.127 9.859 1 96.38 13 GLY B O 1
ATOM 1208 N N . LEU B 1 14 ? -10.094 -0.627 11.492 1 97.31 14 LEU B N 1
ATOM 1209 C CA . LEU B 1 14 ? -9.883 0.619 12.227 1 97.31 14 LEU B CA 1
ATOM 1210 C C . LEU B 1 14 ? -8.57 0.585 13 1 97.31 14 LEU B C 1
ATOM 1212 O O . LEU B 1 14 ? -7.844 1.579 13.039 1 97.31 14 LEU B O 1
ATOM 1216 N N . GLY B 1 15 ? -8.25 -0.552 13.531 1 97.44 15 GLY B N 1
ATOM 1217 C CA . GLY B 1 15 ? -7.121 -0.66 14.438 1 97.44 15 GLY B CA 1
ATOM 1218 C C . GLY B 1 15 ? -7.398 -0.076 15.812 1 97.44 15 GLY B C 1
ATOM 1219 O O . GLY B 1 15 ? -8.547 -0.066 16.266 1 97.44 15 GLY B O 1
ATOM 1220 N N . GLU B 1 16 ? -6.383 0.3 16.516 1 97.75 16 GLU B N 1
ATOM 1221 C CA . GLU B 1 16 ? -6.496 0.85 17.859 1 97.75 16 GLU B CA 1
ATOM 1222 C C . GLU B 1 16 ? -6.453 2.375 17.844 1 97.75 16 GLU B C 1
ATOM 1224 O O . GLU B 1 16 ? -5.848 2.973 16.953 1 97.75 16 GLU B O 1
ATOM 1229 N N . GLU B 1 17 ? -7.055 2.908 18.844 1 97.75 17 GLU B N 1
ATOM 1230 C CA . GLU B 1 17 ? -6.922 4.355 18.984 1 97.75 17 GLU B CA 1
ATOM 1231 C C . GLU B 1 17 ? -5.457 4.773 19.047 1 97.75 17 GLU B C 1
ATOM 1233 O O . GLU B 1 17 ? -4.656 4.141 19.75 1 97.75 17 GLU B O 1
ATOM 1238 N N . ASN B 1 18 ? -5.156 5.789 18.312 1 96.38 18 ASN B N 1
ATOM 1239 C CA . ASN B 1 18 ? -3.781 6.266 18.219 1 96.38 18 ASN B CA 1
ATOM 1240 C C . ASN B 1 18 ? -3.406 7.113 19.438 1 96.38 18 ASN B C 1
ATOM 1242 O O . ASN B 1 18 ? -3.104 8.297 19.297 1 96.38 18 ASN B O 1
ATOM 1246 N N . THR B 1 19 ? -3.174 6.52 20.562 1 94.56 19 THR B N 1
ATOM 1247 C CA . THR B 1 19 ? -2.92 7.262 21.797 1 94.56 19 THR B CA 1
ATOM 1248 C C . THR B 1 19 ? -1.44 7.617 21.906 1 94.56 19 THR B C 1
ATOM 1250 O O . THR B 1 19 ? -1.089 8.641 22.5 1 94.56 19 THR B O 1
ATOM 1253 N N . ALA B 1 20 ? -0.591 6.812 21.344 1 91.19 20 ALA B N 1
ATOM 1254 C CA . ALA B 1 20 ? 0.853 7.016 21.438 1 91.19 20 ALA B CA 1
ATOM 1255 C C . ALA B 1 20 ? 1.264 8.336 20.781 1 91.19 20 ALA B C 1
ATOM 1257 O O . ALA B 1 20 ? 2.191 9 21.25 1 91.19 20 ALA B O 1
ATOM 1258 N N . TYR B 1 21 ? 0.469 8.711 19.75 1 94.56 21 TYR B N 1
ATOM 1259 C CA . TYR B 1 21 ? 0.853 9.898 19.016 1 94.56 21 TYR B CA 1
ATOM 1260 C C . TYR B 1 21 ? -0.223 10.977 19.109 1 94.56 21 TYR B C 1
ATOM 1262 O O . TYR B 1 21 ? -0.171 11.984 18.391 1 94.56 21 TYR B O 1
ATOM 1270 N N . ALA B 1 22 ? -1.138 10.773 19.922 1 95.56 22 ALA B N 1
ATOM 1271 C CA . ALA B 1 22 ? -2.309 11.648 20.016 1 95.56 22 ALA B CA 1
ATOM 1272 C C . ALA B 1 22 ? -1.895 13.102 20.188 1 95.56 22 ALA B C 1
ATOM 1274 O O . ALA B 1 22 ? -2.564 14.008 19.688 1 95.56 22 ALA B O 1
ATOM 1275 N N . GLN B 1 23 ? -0.791 13.359 20.828 1 97.38 23 GLN B N 1
ATOM 1276 C CA . GLN B 1 23 ? -0.355 14.727 21.109 1 97.38 23 GLN B CA 1
ATOM 1277 C C . GLN B 1 23 ? 0.016 15.453 19.812 1 97.38 23 GLN B C 1
ATOM 1279 O O . GLN B 1 23 ? 0.072 16.688 19.781 1 97.38 23 GLN B O 1
ATOM 1284 N N . TYR B 1 24 ? 0.231 14.711 18.719 1 98.44 24 TYR B N 1
ATOM 1285 C CA . TYR B 1 24 ? 0.656 15.297 17.453 1 98.44 24 TYR B CA 1
ATOM 1286 C C . TYR B 1 24 ? -0.496 15.336 16.453 1 98.44 24 TYR B C 1
ATOM 1288 O O . TYR B 1 24 ? -0.281 15.539 15.25 1 98.44 24 TYR B O 1
ATOM 1296 N N . PHE B 1 25 ? -1.662 15.078 16.969 1 98.5 25 PHE B N 1
ATOM 1297 C CA . PHE B 1 25 ? -2.857 15.117 16.141 1 98.5 25 PHE B CA 1
ATOM 1298 C C . PHE B 1 25 ? -3.891 16.078 16.719 1 98.5 25 PHE B C 1
ATOM 1300 O O . PHE B 1 25 ? -4.012 16.203 17.938 1 98.5 25 PHE B O 1
ATOM 1307 N N . ASP B 1 26 ? -4.613 16.75 15.914 1 98.56 26 ASP B N 1
ATOM 1308 C CA . ASP B 1 26 ? -5.871 17.375 16.297 1 98.56 26 ASP B CA 1
ATOM 1309 C C . ASP B 1 26 ? -7.062 16.516 15.898 1 98.56 26 ASP B C 1
ATOM 1311 O O . ASP B 1 26 ? -7.312 16.297 14.711 1 98.56 26 ASP B O 1
ATOM 1315 N N . GLY B 1 27 ? -7.781 16.094 16.859 1 98.06 27 GLY B N 1
ATOM 1316 C CA . GLY B 1 27 ? -8.852 15.141 16.641 1 98.06 27 GLY B CA 1
ATOM 1317 C C . GLY B 1 27 ? -8.453 13.711 16.953 1 98.06 27 GLY B C 1
ATOM 1318 O O . GLY B 1 27 ? -7.395 13.477 17.531 1 98.06 27 GLY B O 1
ATOM 1319 N N . LYS B 1 28 ? -9.305 12.805 16.578 1 98.06 28 LYS B N 1
ATOM 1320 C CA . LYS B 1 28 ? -9.062 11.406 16.922 1 98.06 28 LYS B CA 1
ATOM 1321 C C . LYS B 1 28 ? -8.672 10.609 15.672 1 98.06 28 LYS B C 1
ATOM 1323 O O . LYS B 1 28 ? -9.242 10.797 14.602 1 98.06 28 LYS B O 1
ATOM 1328 N N . SER B 1 29 ? -7.73 9.789 15.875 1 98.69 29 SER B N 1
ATOM 1329 C CA . SER B 1 29 ? -7.27 8.883 14.828 1 98.69 29 SER B CA 1
ATOM 1330 C C . SER B 1 29 ? -7.039 7.473 15.375 1 98.69 29 SER B C 1
ATOM 1332 O O . SER B 1 29 ? -7.062 7.262 16.594 1 98.69 29 SER B O 1
ATOM 1334 N N . TYR B 1 30 ? -6.945 6.539 14.5 1 98.69 30 TYR B N 1
ATOM 1335 C CA . TYR B 1 30 ? -6.719 5.129 14.812 1 98.69 30 TYR B CA 1
ATOM 1336 C C . TYR B 1 30 ? -5.633 4.543 13.914 1 98.69 30 TYR B C 1
ATOM 1338 O O . TYR B 1 30 ? -5.457 4.98 12.773 1 98.69 30 TYR B O 1
ATOM 1346 N N . LEU B 1 31 ? -4.934 3.6 14.453 1 97.94 31 LEU B N 1
ATOM 1347 C CA . LEU B 1 31 ? -3.797 3.035 13.734 1 97.94 31 LEU B CA 1
ATOM 1348 C C . LEU B 1 31 ? -3.824 1.511 13.789 1 97.94 31 LEU B C 1
ATOM 1350 O O . LEU B 1 31 ? -4.043 0.925 14.852 1 97.94 31 LEU B O 1
ATOM 1354 N N . ASP B 1 32 ? -3.688 0.881 12.664 1 97.06 32 ASP B N 1
ATOM 1355 C CA . ASP B 1 32 ? -3.479 -0.558 12.523 1 97.06 32 ASP B CA 1
ATOM 1356 C C . ASP B 1 32 ? -2.178 -0.856 11.781 1 97.06 32 ASP B C 1
ATOM 1358 O O . ASP B 1 32 ? -2.072 -0.608 10.578 1 97.06 32 ASP B O 1
ATOM 1362 N N . MET B 1 33 ? -1.184 -1.419 12.531 1 97.69 33 MET B N 1
ATOM 1363 C CA . MET B 1 33 ? 0.077 -1.766 11.883 1 97.69 33 MET B CA 1
ATOM 1364 C C . MET B 1 33 ? -0.064 -3.051 11.07 1 97.69 33 MET B C 1
ATOM 1366 O O . MET B 1 33 ? -0.166 -4.141 11.641 1 97.69 33 MET B O 1
ATOM 1370 N N . LEU B 1 34 ? -0.027 -2.914 9.711 1 98.25 34 LEU B N 1
ATOM 1371 C CA . LEU B 1 34 ? -0.18 -4.09 8.859 1 98.25 34 LEU B CA 1
ATOM 1372 C C . LEU B 1 34 ? 1.087 -4.938 8.875 1 98.25 34 LEU B C 1
ATOM 1374 O O . LEU B 1 34 ? 1.014 -6.168 8.859 1 98.25 34 LEU B O 1
ATOM 1378 N N . THR B 1 35 ? 2.277 -4.293 8.82 1 98.56 35 THR B N 1
ATOM 1379 C CA . THR B 1 35 ? 3.555 -4.996 8.828 1 98.56 35 THR B CA 1
ATOM 1380 C C . THR B 1 35 ? 4.684 -4.055 9.242 1 98.56 35 THR B C 1
ATOM 1382 O O . THR B 1 35 ? 4.605 -2.846 9.016 1 98.56 35 THR B O 1
ATOM 1385 N N . THR B 1 36 ? 5.676 -4.598 9.852 1 98.06 36 THR B N 1
ATOM 1386 C CA . THR B 1 36 ? 6.898 -3.863 10.164 1 98.06 36 THR B CA 1
ATOM 1387 C C . THR B 1 36 ? 8.078 -4.406 9.367 1 98.06 36 THR B C 1
ATOM 1389 O O . THR B 1 36 ? 9.211 -3.961 9.547 1 98.06 36 THR B O 1
ATOM 1392 N N . GLU B 1 37 ? 7.789 -5.363 8.484 1 97.69 37 GLU B N 1
ATOM 1393 C CA . GLU B 1 37 ? 8.828 -6 7.688 1 97.69 37 GLU B CA 1
ATOM 1394 C C . GLU B 1 37 ? 8.93 -5.363 6.305 1 97.69 37 GLU B C 1
ATOM 1396 O O . GLU B 1 37 ? 7.918 -5 5.707 1 97.69 37 GLU B O 1
ATOM 1401 N N . GLN B 1 38 ? 10.219 -5.266 5.777 1 97.69 38 GLN B N 1
ATOM 1402 C CA . GLN B 1 38 ? 10.516 -4.754 4.445 1 97.69 38 GLN B CA 1
ATOM 1403 C C . GLN B 1 38 ? 10.125 -3.283 4.32 1 97.69 38 GLN B C 1
ATOM 1405 O O . GLN B 1 38 ? 10.891 -2.398 4.715 1 97.69 38 GLN B O 1
ATOM 1410 N N . VAL B 1 39 ? 8.859 -2.973 4.055 1 98.62 39 VAL B N 1
ATOM 1411 C CA . VAL B 1 39 ? 8.344 -1.607 4.059 1 98.62 39 VAL B CA 1
ATOM 1412 C C . VAL B 1 39 ? 7.277 -1.459 5.137 1 98.62 39 VAL B C 1
ATOM 1414 O O . VAL B 1 39 ? 6.105 -1.764 4.906 1 98.62 39 VAL B O 1
ATOM 1417 N N . PRO B 1 40 ? 7.688 -0.986 6.309 1 98.69 40 PRO B N 1
ATOM 1418 C CA . PRO B 1 40 ? 6.668 -0.831 7.348 1 98.69 40 PRO B CA 1
ATOM 1419 C C . PRO B 1 40 ? 5.453 -0.04 6.871 1 98.69 40 PRO B C 1
ATOM 1421 O O . PRO B 1 40 ? 5.605 1.024 6.266 1 98.69 40 PRO B O 1
ATOM 1424 N N . THR B 1 41 ? 4.258 -0.613 7.09 1 98.81 41 THR B N 1
ATOM 1425 C CA . THR B 1 41 ? 3.02 -0.06 6.551 1 98.81 41 THR B CA 1
ATOM 1426 C C . THR B 1 41 ? 1.917 -0.081 7.605 1 98.81 41 THR B C 1
ATOM 1428 O O . THR B 1 41 ? 1.633 -1.126 8.195 1 98.81 41 THR B O 1
ATOM 1431 N N . ALA B 1 42 ? 1.299 1.042 7.816 1 98.56 42 ALA B N 1
ATOM 1432 C CA . ALA B 1 42 ? 0.179 1.166 8.75 1 98.56 42 ALA B CA 1
ATOM 1433 C C . ALA B 1 42 ? -1.069 1.684 8.039 1 98.56 42 ALA B C 1
ATOM 1435 O O . ALA B 1 42 ? -0.97 2.42 7.055 1 98.56 42 ALA B O 1
ATOM 1436 N N . VAL B 1 43 ? -2.205 1.249 8.531 1 98.62 43 VAL B N 1
ATOM 1437 C CA . VAL B 1 43 ? -3.471 1.881 8.172 1 98.62 43 VAL B CA 1
ATOM 1438 C C . VAL B 1 43 ? -3.797 2.986 9.18 1 98.62 43 VAL B C 1
ATOM 1440 O O . VAL B 1 43 ? -3.838 2.744 10.383 1 98.62 43 VAL B O 1
ATOM 1443 N N . VAL B 1 44 ? -4 4.121 8.695 1 98.81 44 VAL B N 1
ATOM 1444 C CA . VAL B 1 44 ? -4.359 5.23 9.578 1 98.81 44 VAL B CA 1
ATOM 1445 C C . VAL B 1 44 ? -5.773 5.711 9.25 1 98.81 44 VAL B C 1
ATOM 1447 O O . VAL B 1 44 ? -6.086 6.004 8.094 1 98.81 44 VAL B O 1
ATOM 1450 N N . ASN B 1 45 ? -6.578 5.738 10.227 1 98.88 45 ASN B N 1
ATOM 1451 C CA . ASN B 1 45 ? -7.949 6.23 10.148 1 98.88 45 ASN B CA 1
ATOM 1452 C C . ASN B 1 45 ? -8.117 7.559 10.883 1 98.88 45 ASN B C 1
ATOM 1454 O O . ASN B 1 45 ? -7.719 7.684 12.039 1 98.88 45 ASN B O 1
ATOM 1458 N N . PHE B 1 46 ? -8.695 8.461 10.227 1 98.88 46 PHE B N 1
ATOM 1459 C CA . PHE B 1 46 ? -8.953 9.781 10.789 1 98.88 46 PHE B CA 1
ATOM 1460 C C . PHE B 1 46 ? -10.445 10.039 10.914 1 98.88 46 PHE B C 1
ATOM 1462 O O . PHE B 1 46 ? -11.188 9.906 9.938 1 98.88 46 PHE B O 1
ATOM 1469 N N . GLU B 1 47 ? -10.93 10.398 12.086 1 98.75 47 GLU B N 1
ATOM 1470 C CA . GLU B 1 47 ? -12.281 10.938 12.18 1 98.75 47 GLU B CA 1
ATOM 1471 C C . GLU B 1 47 ? -12.406 12.25 11.406 1 98.75 47 GLU B C 1
ATOM 1473 O O . GLU B 1 47 ? -11.406 12.914 11.141 1 98.75 47 GLU B O 1
ATOM 1478 N N . PRO B 1 48 ? -13.656 12.57 11.07 1 98.62 48 PRO B N 1
ATOM 1479 C CA . PRO B 1 48 ? -13.828 13.852 10.375 1 98.62 48 PRO B CA 1
ATOM 1480 C C . PRO B 1 48 ? -13.156 15.008 11.109 1 98.62 48 PRO B C 1
ATOM 1482 O O . PRO B 1 48 ? -13.289 15.133 12.328 1 98.62 48 PRO B O 1
ATOM 1485 N N . GLY B 1 49 ? -12.344 15.75 10.312 1 98.5 49 GLY B N 1
ATOM 1486 C CA . GLY B 1 49 ? -11.695 16.922 10.875 1 98.5 49 GLY B CA 1
ATOM 1487 C C . GLY B 1 49 ? -10.344 16.625 11.484 1 98.5 49 GLY B C 1
ATOM 1488 O O . GLY B 1 49 ? -9.562 17.547 11.758 1 98.5 49 GLY B O 1
ATOM 1489 N N . CYS B 1 50 ? -10.008 15.391 11.711 1 98.69 50 CYS B N 1
ATOM 1490 C CA . CYS B 1 50 ? -8.742 15.016 12.344 1 98.69 50 CYS B CA 1
ATOM 1491 C C . CYS B 1 50 ? -7.578 15.172 11.375 1 98.69 50 CYS B C 1
ATOM 1493 O O . CYS B 1 50 ? -7.711 14.867 10.188 1 98.69 50 CYS B O 1
ATOM 1495 N N . ARG B 1 51 ? -6.418 15.602 11.852 1 98.81 51 ARG B N 1
ATOM 1496 C CA . ARG B 1 51 ? -5.191 15.727 11.078 1 98.81 51 ARG B CA 1
ATOM 1497 C C . ARG B 1 51 ? -3.963 15.688 11.984 1 98.81 51 ARG B C 1
ATOM 1499 O O . ARG B 1 51 ? -4.027 16.094 13.141 1 98.81 51 ARG B O 1
ATOM 1506 N N . ASN B 1 52 ? -2.906 15.234 11.391 1 98.81 52 ASN B N 1
ATOM 1507 C CA . ASN B 1 52 ? -1.655 15.312 12.133 1 98.81 52 ASN B CA 1
ATOM 1508 C C . ASN B 1 52 ? -0.995 16.672 11.992 1 98.81 52 ASN B C 1
ATOM 1510 O O . ASN B 1 52 ? -1.402 17.484 11.156 1 98.81 52 ASN B O 1
ATOM 1514 N N . HIS B 1 53 ? -0.136 16.938 12.938 1 98.88 53 HIS B N 1
ATOM 1515 C CA . HIS B 1 53 ? 0.622 18.188 12.891 1 98.88 53 HIS B CA 1
ATOM 1516 C C . HIS B 1 53 ? 1.614 18.188 11.734 1 98.88 53 HIS B C 1
ATOM 1518 O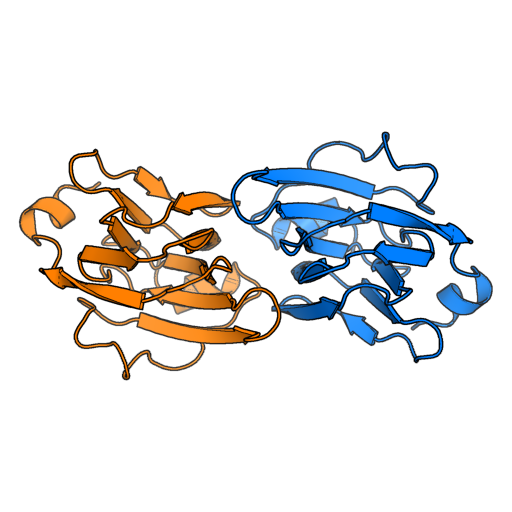 O . HIS B 1 53 ? 1.908 17.125 11.164 1 98.88 53 HIS B O 1
ATOM 1524 N N . TRP B 1 54 ? 2.086 19.406 11.422 1 98.94 54 TRP B N 1
ATOM 1525 C CA . TRP B 1 54 ? 3.232 19.469 10.516 1 98.94 54 TRP B CA 1
ATOM 1526 C C . TRP B 1 54 ? 4.363 18.578 11.016 1 98.94 54 TRP B C 1
ATOM 1528 O O . TRP B 1 54 ? 4.641 18.516 12.211 1 98.94 54 TRP B O 1
ATOM 1538 N N . HIS B 1 55 ? 5.078 17.922 10.062 1 98.94 55 HIS B N 1
ATOM 1539 C CA . HIS B 1 55 ? 6.203 17.078 10.453 1 98.94 55 HIS B CA 1
ATOM 1540 C C . HIS B 1 55 ? 7.129 16.812 9.266 1 98.94 55 HIS B C 1
ATOM 1542 O O . HIS B 1 55 ? 6.789 17.141 8.125 1 98.94 55 HIS B O 1
ATOM 1548 N N . ILE B 1 56 ? 8.258 16.359 9.578 1 98.94 56 ILE B N 1
ATOM 1549 C CA . ILE B 1 56 ? 9.297 16.062 8.602 1 98.94 56 ILE B CA 1
ATOM 1550 C C . ILE B 1 56 ? 9.859 14.664 8.852 1 98.94 56 ILE B C 1
ATOM 1552 O O . ILE B 1 56 ? 10.094 14.281 10 1 98.94 56 ILE B O 1
ATOM 1556 N N . HIS B 1 57 ? 9.992 13.828 7.844 1 98.88 57 HIS B N 1
ATOM 1557 C CA . HIS B 1 57 ? 10.781 12.609 7.891 1 98.88 57 HIS B CA 1
ATOM 1558 C C . HIS B 1 57 ? 12.211 12.859 7.418 1 98.88 57 HIS B C 1
ATOM 1560 O O . HIS B 1 57 ? 12.438 13.148 6.242 1 98.88 57 HIS B O 1
ATOM 1566 N N . HIS B 1 58 ? 13.141 12.727 8.305 1 98.81 58 HIS B N 1
ATOM 1567 C CA . HIS B 1 58 ? 14.539 12.922 7.949 1 98.81 58 HIS B CA 1
ATOM 1568 C C . HIS B 1 58 ? 15.172 11.617 7.461 1 98.81 58 HIS B C 1
ATOM 1570 O O . HIS B 1 58 ? 14.828 10.539 7.945 1 98.81 58 HIS B O 1
ATOM 1576 N N . ALA B 1 59 ? 16.109 11.734 6.57 1 98.62 59 ALA B N 1
ATOM 1577 C CA . ALA B 1 59 ? 16.922 10.609 6.121 1 98.62 59 ALA B CA 1
ATOM 1578 C C . ALA B 1 59 ? 18.188 11.094 5.41 1 98.62 59 ALA B C 1
ATOM 1580 O O . ALA B 1 59 ? 18.156 12.109 4.723 1 98.62 59 ALA B O 1
ATOM 1581 N N . THR B 1 60 ? 19.25 10.352 5.465 1 98.25 60 THR B N 1
ATOM 1582 C CA . THR B 1 60 ? 20.484 10.664 4.738 1 98.25 60 THR B CA 1
ATOM 1583 C C . THR B 1 60 ? 20.484 9.984 3.371 1 98.25 60 THR B C 1
ATOM 1585 O O . THR B 1 60 ? 21.172 10.438 2.451 1 98.25 60 THR B O 1
ATOM 1588 N N . LYS B 1 61 ? 19.812 8.852 3.174 1 96.56 61 LYS B N 1
ATOM 1589 C CA . LYS B 1 61 ? 19.625 8.125 1.924 1 96.56 61 LYS B CA 1
ATOM 1590 C C . LYS B 1 61 ? 18.266 7.422 1.901 1 96.56 61 LYS B C 1
ATOM 1592 O O . LYS B 1 61 ? 17.844 6.84 2.902 1 96.56 61 LYS B O 1
ATOM 1597 N N . GLY B 1 62 ? 17.609 7.469 0.716 1 96.69 62 GLY B N 1
ATOM 1598 C CA . GLY B 1 62 ? 16.266 6.906 0.668 1 96.69 62 GLY B CA 1
ATOM 1599 C C . GLY B 1 62 ? 15.289 7.613 1.585 1 96.69 62 GLY B C 1
ATOM 1600 O O . GLY B 1 62 ? 15.203 8.844 1.572 1 96.69 62 GLY B O 1
ATOM 1601 N N . GLY B 1 63 ? 14.453 6.91 2.209 1 97.94 63 GLY B N 1
ATOM 1602 C CA . GLY B 1 63 ? 13.578 7.414 3.25 1 97.94 63 GLY B CA 1
ATOM 1603 C C . GLY B 1 63 ? 12.383 8.172 2.705 1 97.94 63 GLY B C 1
ATOM 1604 O O . GLY B 1 63 ? 12.125 8.164 1.498 1 97.94 63 GLY B O 1
ATOM 1605 N N . GLY B 1 64 ? 11.703 8.836 3.645 1 98.62 64 GLY B N 1
ATOM 1606 C CA . GLY B 1 64 ? 10.461 9.539 3.361 1 98.62 64 GLY B CA 1
ATOM 1607 C C . GLY B 1 64 ? 9.227 8.734 3.709 1 98.62 64 GLY B C 1
ATOM 1608 O O . GLY B 1 64 ? 9.266 7.879 4.594 1 98.62 64 GLY B O 1
ATOM 1609 N N . GLN B 1 65 ? 8.148 9.094 3.064 1 98.88 65 GLN B N 1
ATOM 1610 C CA . GLN B 1 65 ? 6.859 8.461 3.312 1 98.88 65 GLN B CA 1
ATOM 1611 C C . GLN B 1 65 ? 6.027 8.391 2.035 1 98.88 65 GLN B C 1
ATOM 1613 O O . GLN B 1 65 ? 6.18 9.227 1.142 1 98.88 65 GLN B O 1
ATOM 1618 N N . MET B 1 66 ? 5.262 7.434 1.942 1 98.88 66 MET B N 1
ATOM 1619 C CA . MET B 1 66 ? 4.297 7.293 0.854 1 98.88 66 MET B CA 1
ATOM 1620 C C . MET B 1 66 ? 2.895 7.047 1.399 1 98.88 66 MET B C 1
ATOM 1622 O O . MET B 1 66 ? 2.719 6.285 2.352 1 98.88 66 MET B O 1
ATOM 1626 N N . LEU B 1 67 ? 1.885 7.695 0.877 1 98.94 67 LEU B N 1
ATOM 1627 C CA . LEU B 1 67 ? 0.492 7.461 1.239 1 98.94 67 LEU B CA 1
ATOM 1628 C C . LEU B 1 67 ? -0.27 6.82 0.082 1 98.94 67 LEU B C 1
ATOM 1630 O O . LEU B 1 67 ? -0.106 7.227 -1.071 1 98.94 67 LEU B O 1
ATOM 1634 N N . ILE B 1 68 ? -1.045 5.836 0.306 1 98.94 68 ILE B N 1
ATOM 1635 C CA . ILE B 1 68 ? -2.02 5.281 -0.626 1 98.94 68 ILE B CA 1
ATOM 1636 C C . ILE B 1 68 ? -3.422 5.387 -0.033 1 98.94 68 ILE B C 1
ATOM 1638 O O . ILE B 1 68 ? -3.736 4.723 0.956 1 98.94 68 ILE B O 1
ATOM 1642 N N . VAL B 1 69 ? -4.27 6.18 -0.637 1 98.94 69 VAL B N 1
ATOM 1643 C CA . VAL B 1 69 ? -5.574 6.48 -0.057 1 98.94 69 VAL B CA 1
ATOM 1644 C C . VAL B 1 69 ? -6.543 5.34 -0.346 1 98.94 69 VAL B C 1
ATOM 1646 O O . VAL B 1 69 ? -6.668 4.898 -1.491 1 98.94 69 VAL B O 1
ATOM 1649 N N . THR B 1 70 ? -7.293 4.926 0.698 1 98.75 70 THR B N 1
ATOM 1650 C CA . THR B 1 70 ? -8.117 3.732 0.511 1 98.75 70 THR B CA 1
ATOM 1651 C C . THR B 1 70 ? -9.586 4.051 0.738 1 98.75 70 THR B C 1
ATOM 1653 O O . THR B 1 70 ? -10.461 3.307 0.292 1 98.75 70 THR B O 1
ATOM 1656 N N . ALA B 1 71 ? -9.891 5.113 1.45 1 98.75 71 ALA B N 1
ATOM 1657 C CA . ALA B 1 71 ? -11.297 5.426 1.695 1 98.75 71 ALA B CA 1
ATOM 1658 C C . ALA B 1 71 ? -11.461 6.859 2.188 1 98.75 71 ALA B C 1
ATOM 1660 O O . ALA B 1 71 ? -10.547 7.422 2.799 1 98.75 71 ALA B O 1
ATOM 1661 N N . GLY B 1 72 ? -12.594 7.414 1.882 1 98.62 72 GLY B N 1
ATOM 1662 C CA . GLY B 1 72 ? -12.961 8.727 2.4 1 98.62 72 GLY B CA 1
ATOM 1663 C C . GLY B 1 72 ? -12.383 9.867 1.588 1 98.62 72 GLY B C 1
ATOM 1664 O O . GLY B 1 72 ? -12.258 9.766 0.365 1 98.62 72 GLY B O 1
ATOM 1665 N N . ARG B 1 73 ? -12.273 10.977 2.295 1 98.69 73 ARG B N 1
ATOM 1666 C CA . ARG B 1 73 ? -11.766 12.211 1.709 1 98.69 73 ARG B CA 1
ATOM 1667 C C . ARG B 1 73 ? -10.852 12.945 2.688 1 98.69 73 ARG B C 1
ATOM 1669 O O . ARG B 1 73 ? -11.195 13.109 3.859 1 98.69 73 ARG B O 1
ATOM 1676 N N . GLY B 1 74 ? -9.719 13.344 2.197 1 98.81 74 GLY B N 1
ATOM 1677 C CA . GLY B 1 74 ? -8.766 14.008 3.076 1 98.81 74 GLY B CA 1
ATOM 1678 C C . GLY B 1 74 ? -7.879 15 2.354 1 98.81 74 GLY B C 1
ATOM 1679 O O . GLY B 1 74 ? -8.172 15.391 1.222 1 98.81 74 GLY B O 1
ATOM 1680 N N . TRP B 1 75 ? -6.828 15.398 3.068 1 98.94 75 TRP B N 1
ATOM 1681 C CA . TRP B 1 75 ? -5.934 16.438 2.555 1 98.94 75 TRP B CA 1
ATOM 1682 C C . TRP B 1 75 ? -4.477 16.078 2.822 1 98.94 75 TRP B C 1
ATOM 1684 O O . TRP B 1 75 ? -4.16 15.438 3.834 1 98.94 75 TRP B O 1
ATOM 1694 N N . TYR B 1 76 ? -3.662 16.484 1.932 1 98.94 76 TYR B N 1
ATOM 1695 C CA . TYR B 1 76 ? -2.207 16.516 2.047 1 98.94 76 TYR B CA 1
ATOM 1696 C C . TYR B 1 76 ? -1.654 17.875 1.665 1 98.94 76 TYR B C 1
ATOM 1698 O O . TYR B 1 76 ? -2.096 18.484 0.685 1 98.94 76 TYR B O 1
ATOM 1706 N N . GLN B 1 77 ? -0.654 18.312 2.451 1 98.94 77 GLN B N 1
ATOM 1707 C CA . GLN B 1 77 ? -0.059 19.594 2.113 1 98.94 77 GLN B CA 1
ATOM 1708 C C . GLN B 1 77 ? 1.429 19.625 2.453 1 98.94 77 GLN B C 1
ATOM 1710 O O . GLN B 1 77 ? 1.835 19.156 3.518 1 98.94 77 GLN B O 1
ATOM 1715 N N . GLU B 1 78 ? 2.174 20.078 1.538 1 98.75 78 GLU B N 1
ATOM 1716 C CA . GLU B 1 78 ? 3.572 20.422 1.782 1 98.75 78 GLU B CA 1
ATOM 1717 C C . GLU B 1 78 ? 3.727 21.891 2.184 1 98.75 78 GLU B C 1
ATOM 1719 O O . GLU B 1 78 ? 3.025 22.75 1.662 1 98.75 78 GLU B O 1
ATOM 1724 N N . TRP B 1 79 ? 4.609 22.094 3.01 1 98.56 79 TRP B N 1
ATOM 1725 C CA . TRP B 1 79 ? 4.848 23.453 3.473 1 98.56 79 TRP B CA 1
ATOM 1726 C C . TRP B 1 79 ? 5.062 24.391 2.295 1 98.56 79 TRP B C 1
ATOM 1728 O O . TRP B 1 79 ? 5.871 24.109 1.406 1 98.56 79 TRP B O 1
ATOM 1738 N N . GLY B 1 80 ? 4.293 25.438 2.293 1 97.69 80 GLY B N 1
ATOM 1739 C CA . GLY B 1 80 ? 4.426 26.469 1.267 1 97.69 80 GLY B CA 1
ATOM 1740 C C . GLY B 1 80 ? 3.641 26.156 0.007 1 97.69 80 GLY B C 1
ATOM 1741 O O . GLY B 1 80 ? 3.621 26.953 -0.934 1 97.69 80 GLY B O 1
ATOM 1742 N N . GLN B 1 81 ? 3.021 25.078 -0.162 1 98.31 81 GLN B N 1
ATOM 1743 C CA . GLN B 1 81 ? 2.225 24.672 -1.316 1 98.31 81 GLN B CA 1
ATOM 1744 C C . GLN B 1 81 ? 0.743 24.594 -0.962 1 98.31 81 GLN B C 1
ATOM 1746 O O . GLN B 1 81 ? 0.388 24.406 0.204 1 98.31 81 GLN B O 1
ATOM 1751 N N . PRO B 1 82 ? -0.043 24.781 -1.946 1 97.94 82 PRO B N 1
ATOM 1752 C CA . PRO B 1 82 ? -1.467 24.594 -1.653 1 97.94 82 PRO B CA 1
ATOM 1753 C C . PRO B 1 82 ? -1.805 23.172 -1.219 1 97.94 82 PRO B C 1
ATOM 1755 O O . PRO B 1 82 ? -1.159 22.219 -1.66 1 97.94 82 PRO B O 1
ATOM 1758 N N . ALA B 1 83 ? -2.83 23.031 -0.451 1 98.62 83 ALA B N 1
ATOM 1759 C CA . ALA B 1 83 ? -3.305 21.703 -0.046 1 98.62 83 ALA B CA 1
ATOM 1760 C C . ALA B 1 83 ? -3.879 20.938 -1.234 1 98.62 83 ALA B C 1
ATOM 1762 O O . ALA B 1 83 ? -4.559 21.531 -2.086 1 98.62 83 ALA B O 1
ATOM 1763 N N . ARG B 1 84 ? -3.646 19.703 -1.242 1 98.56 84 ARG B N 1
ATOM 1764 C CA . ARG B 1 84 ? -4.16 18.781 -2.254 1 98.56 84 ARG B CA 1
ATOM 1765 C C . ARG B 1 84 ? -5.258 17.891 -1.68 1 98.56 84 ARG B C 1
ATOM 1767 O O . ARG B 1 84 ? -5.051 17.219 -0.67 1 98.56 84 ARG B O 1
ATOM 1774 N N . GLU B 1 85 ? -6.422 17.922 -2.324 1 98.75 85 GLU B N 1
ATOM 1775 C CA . GLU B 1 85 ? -7.465 16.984 -1.91 1 98.75 85 GLU B CA 1
ATOM 1776 C C . GLU B 1 85 ? -7.109 15.562 -2.311 1 98.75 85 GLU B C 1
ATOM 1778 O O . GLU B 1 85 ? -6.605 15.328 -3.41 1 98.75 85 GLU B O 1
ATOM 1783 N N . LEU B 1 86 ? -7.434 14.672 -1.413 1 98.81 86 LEU B N 1
ATOM 1784 C CA . LEU B 1 86 ? -7.129 13.258 -1.644 1 98.81 86 LEU B CA 1
ATOM 1785 C C . LEU B 1 86 ? -8.406 12.422 -1.671 1 98.81 86 LEU B C 1
ATOM 1787 O O . LEU B 1 86 ? -9.32 12.648 -0.873 1 98.81 86 LEU B O 1
ATOM 1791 N N . LYS B 1 87 ? -8.469 11.516 -2.527 1 98.5 87 LYS B N 1
ATOM 1792 C CA . LYS B 1 87 ? -9.555 10.547 -2.666 1 98.5 87 LYS B CA 1
ATOM 1793 C C . LYS B 1 87 ? -9.023 9.133 -2.842 1 98.5 87 LYS B C 1
ATOM 1795 O O . LYS B 1 87 ? -7.852 8.945 -3.191 1 98.5 87 LYS B O 1
ATOM 1800 N N . PRO B 1 88 ? -9.898 8.141 -2.604 1 98.5 88 PRO B N 1
ATOM 1801 C CA . PRO B 1 88 ? -9.438 6.762 -2.742 1 98.5 88 PRO B CA 1
ATOM 1802 C C . PRO B 1 88 ? -8.773 6.496 -4.09 1 98.5 88 PRO B C 1
ATOM 1804 O O . PRO B 1 88 ? -9.273 6.926 -5.129 1 98.5 88 PRO B O 1
ATOM 1807 N N . GLY B 1 89 ? -7.656 5.781 -4.062 1 97.81 89 GLY B N 1
ATOM 1808 C CA . GLY B 1 89 ? -6.895 5.496 -5.266 1 97.81 89 GLY B CA 1
ATOM 1809 C C . GLY B 1 89 ? -5.719 6.438 -5.465 1 97.81 89 GLY B C 1
ATOM 1810 O O . GLY B 1 89 ? -4.789 6.129 -6.211 1 97.81 89 GLY B O 1
ATOM 1811 N N . ASP B 1 90 ? -5.746 7.582 -4.809 1 98.56 90 ASP B N 1
ATOM 1812 C CA . ASP B 1 90 ? -4.648 8.539 -4.922 1 98.56 90 ASP B CA 1
ATOM 1813 C C . ASP B 1 90 ? -3.4 8.023 -4.211 1 98.56 90 ASP B C 1
ATOM 1815 O O . ASP B 1 90 ? -3.496 7.316 -3.207 1 98.56 90 ASP B O 1
ATOM 1819 N N . VAL B 1 91 ? -2.268 8.398 -4.75 1 98.81 91 VAL B N 1
ATOM 1820 C CA . VAL B 1 91 ? -0.974 8.133 -4.129 1 98.81 91 VAL B CA 1
ATOM 1821 C C . VAL B 1 91 ? -0.225 9.445 -3.91 1 98.81 91 VAL B C 1
ATOM 1823 O O . VAL B 1 91 ? -0.245 10.328 -4.77 1 98.81 91 VAL B O 1
ATOM 1826 N N . VAL B 1 92 ? 0.411 9.602 -2.75 1 98.94 92 VAL B N 1
ATOM 1827 C CA . VAL B 1 92 ? 1.292 10.727 -2.461 1 98.94 92 VAL B CA 1
ATOM 1828 C C . VAL B 1 92 ? 2.703 10.219 -2.176 1 98.94 92 VAL B C 1
ATOM 1830 O O . VAL B 1 92 ? 2.908 9.414 -1.262 1 98.94 92 VAL B O 1
ATOM 1833 N N . ASN B 1 93 ? 3.654 10.617 -2.98 1 98.88 93 ASN B N 1
ATOM 1834 C CA . ASN B 1 93 ? 5.07 10.391 -2.707 1 98.88 93 ASN B CA 1
ATOM 1835 C C . ASN B 1 93 ? 5.699 11.586 -1.988 1 98.88 93 ASN B C 1
ATOM 1837 O O . ASN B 1 93 ? 5.703 12.695 -2.512 1 98.88 93 ASN B O 1
ATOM 1841 N N . ILE B 1 94 ? 6.246 11.328 -0.8 1 98.88 94 ILE B N 1
ATOM 1842 C CA . ILE B 1 94 ? 6.785 12.398 0.031 1 98.88 94 ILE B CA 1
ATOM 1843 C C . ILE B 1 94 ? 8.273 12.18 0.262 1 98.88 94 ILE B C 1
ATOM 1845 O O . ILE B 1 94 ? 8.664 11.383 1.123 1 98.88 94 ILE B O 1
ATOM 1849 N N . PRO B 1 95 ? 9.094 12.883 -0.417 1 98.5 95 PRO B N 1
ATOM 1850 C CA . PRO B 1 95 ? 10.539 12.734 -0.205 1 98.5 95 PRO B CA 1
ATOM 1851 C C . PRO B 1 95 ? 10.969 13.109 1.211 1 98.5 95 PRO B C 1
ATOM 1853 O O . PRO B 1 95 ? 10.234 13.805 1.918 1 98.5 95 PRO B O 1
ATOM 1856 N N . PRO B 1 96 ? 12.133 12.555 1.602 1 98.69 96 PRO B N 1
ATOM 1857 C CA . PRO B 1 96 ? 12.633 13.016 2.898 1 98.69 96 PRO B CA 1
ATOM 1858 C C . PRO B 1 96 ? 12.812 14.531 2.957 1 98.69 96 PRO B C 1
ATOM 1860 O O . PRO B 1 96 ? 13.039 15.164 1.925 1 98.69 96 PRO B O 1
ATOM 1863 N N . GLU B 1 97 ? 12.68 15.047 4.148 1 98.81 97 GLU B N 1
ATOM 1864 C CA . GLU B 1 97 ? 12.977 16.438 4.48 1 98.81 97 GLU B CA 1
ATOM 1865 C C . GLU B 1 97 ? 11.828 17.359 4.059 1 98.81 97 GLU B C 1
ATOM 1867 O O . GLU B 1 97 ? 11.93 18.578 4.191 1 98.81 97 GLU B O 1
ATOM 1872 N N . VAL B 1 98 ? 10.773 16.812 3.549 1 98.88 98 VAL B N 1
ATOM 1873 C CA . VAL B 1 98 ? 9.625 17.625 3.18 1 98.88 98 VAL B CA 1
ATOM 1874 C C . VAL B 1 98 ? 8.711 17.812 4.387 1 98.88 98 VAL B C 1
ATOM 1876 O O . VAL B 1 98 ? 8.234 16.828 4.965 1 98.88 98 VAL B O 1
ATOM 1879 N N . LYS B 1 99 ? 8.5 19.047 4.785 1 98.94 99 LYS B N 1
ATOM 1880 C CA . LYS B 1 99 ? 7.543 19.359 5.84 1 98.94 99 LYS B CA 1
ATOM 1881 C C . LYS B 1 99 ? 6.113 19.281 5.324 1 98.94 99 LYS B C 1
ATOM 1883 O O . LYS B 1 99 ? 5.754 19.953 4.359 1 98.94 99 LYS B O 1
ATOM 1888 N N . HIS B 1 100 ? 5.324 18.438 6.004 1 98.94 100 HIS B N 1
ATOM 1889 C CA . HIS B 1 100 ? 3.988 18.203 5.473 1 98.94 100 HIS B CA 1
ATOM 1890 C C . HIS B 1 100 ? 3.025 17.781 6.578 1 98.94 100 HIS B C 1
ATOM 1892 O O . HIS B 1 100 ? 3.443 17.531 7.711 1 98.94 100 HIS B O 1
ATOM 1898 N N . TRP B 1 101 ? 1.73 17.812 6.23 1 98.94 101 TRP B N 1
ATOM 1899 C CA . TRP B 1 101 ? 0.689 17.203 7.051 1 98.94 101 TRP B CA 1
ATOM 1900 C C . TRP B 1 101 ? -0.348 16.5 6.18 1 98.94 101 TRP B C 1
ATOM 1902 O O . TRP B 1 101 ? -0.398 16.719 4.969 1 98.94 101 TRP B O 1
ATOM 1912 N N . HIS B 1 102 ? -1.097 15.656 6.715 1 98.94 102 HIS B N 1
ATOM 1913 C CA . HIS B 1 102 ? -2.229 15 6.074 1 98.94 102 HIS B CA 1
ATOM 1914 C C . HIS B 1 102 ? -3.311 14.641 7.086 1 98.94 102 HIS B C 1
ATOM 1916 O O . HIS B 1 102 ? -3.025 14.5 8.281 1 98.94 102 HIS B O 1
ATOM 1922 N N . GLY B 1 103 ? -4.516 14.469 6.625 1 98.81 103 GLY B N 1
ATOM 1923 C CA . GLY B 1 103 ? -5.648 14.172 7.492 1 98.81 103 GLY B CA 1
ATOM 1924 C C . GLY B 1 103 ? -6.984 14.25 6.773 1 98.81 103 GLY B C 1
ATOM 1925 O O . GLY B 1 103 ? -7.031 14.359 5.547 1 98.81 103 GLY B O 1
ATOM 1926 N N . ALA B 1 104 ? -8.047 14.156 7.555 1 98.88 104 ALA B N 1
ATOM 1927 C CA . ALA B 1 104 ? -9.406 14.07 7.031 1 98.88 104 ALA B CA 1
ATOM 1928 C C . ALA B 1 104 ? -9.945 15.445 6.656 1 98.88 104 ALA B C 1
ATOM 1930 O O . ALA B 1 104 ? -9.477 16.469 7.18 1 98.88 104 ALA B O 1
ATOM 1931 N N . ALA B 1 105 ? -10.844 15.422 5.746 1 98.62 105 ALA B N 1
ATOM 1932 C CA . ALA B 1 105 ? -11.672 16.609 5.543 1 98.62 105 ALA B CA 1
ATOM 1933 C C . ALA B 1 105 ? -12.555 16.875 6.758 1 98.62 105 ALA B C 1
ATOM 1935 O O . ALA B 1 105 ? -12.789 15.969 7.57 1 98.62 105 ALA B O 1
ATOM 1936 N N . LYS B 1 106 ? -13.094 18.078 6.816 1 97.38 106 LYS B N 1
ATOM 1937 C CA . LYS B 1 106 ? -13.859 18.5 7.98 1 97.38 106 LYS B CA 1
ATOM 1938 C C . LYS B 1 106 ? -15.109 17.656 8.164 1 97.38 106 LYS B C 1
ATOM 1940 O O . LYS B 1 106 ? -15.531 17.391 9.289 1 97.38 106 LYS B O 1
ATOM 1945 N N . ASP B 1 107 ? -15.648 17.141 7.102 1 97.19 107 ASP B N 1
ATOM 1946 C CA . ASP B 1 107 ? -16.969 16.516 7.176 1 97.19 107 ASP B CA 1
ATOM 1947 C C . ASP B 1 107 ? -16.906 15.047 6.746 1 97.19 107 ASP B C 1
ATOM 1949 O O . ASP B 1 107 ? -17.938 14.422 6.5 1 97.19 107 ASP B O 1
ATOM 1953 N N . CYS B 1 108 ? -15.773 14.562 6.566 1 98.5 108 CYS B N 1
ATOM 1954 C CA . CYS B 1 108 ? -15.656 13.203 6.062 1 98.5 108 CYS B CA 1
ATOM 1955 C C . CYS B 1 108 ? -14.477 12.484 6.703 1 98.5 108 CYS B C 1
ATOM 1957 O O . CYS B 1 108 ? -13.375 13.031 6.781 1 98.5 108 CYS B O 1
ATOM 1959 N N . ALA B 1 109 ? -14.641 11.242 7.188 1 98.88 109 ALA B N 1
ATOM 1960 C CA . ALA B 1 109 ? -13.555 10.391 7.66 1 98.88 109 ALA B CA 1
ATOM 1961 C C . ALA B 1 109 ? -12.586 10.062 6.527 1 98.88 109 ALA B C 1
ATOM 1963 O O . ALA B 1 109 ? -12.922 10.211 5.352 1 98.88 109 ALA B O 1
ATOM 1964 N N . PHE B 1 110 ? -11.445 9.641 6.918 1 98.88 110 PHE B N 1
ATOM 1965 C CA . PHE B 1 110 ? -10.375 9.469 5.941 1 98.88 110 PHE B CA 1
ATOM 1966 C C . PHE B 1 110 ? -9.461 8.312 6.332 1 98.88 110 PHE B C 1
ATOM 1968 O O . PHE B 1 110 ? -9.141 8.141 7.512 1 98.88 110 PHE B O 1
ATOM 1975 N N . GLN B 1 111 ? -9.055 7.473 5.273 1 98.94 111 GLN B N 1
ATOM 1976 C CA . GLN B 1 111 ? -8.141 6.355 5.504 1 98.94 111 GLN B CA 1
ATOM 1977 C C . GLN B 1 111 ? -7.055 6.305 4.434 1 98.94 111 GLN B C 1
ATOM 1979 O O . GLN B 1 111 ? -7.336 6.484 3.248 1 98.94 111 GLN B O 1
ATOM 1984 N N . HIS B 1 112 ? -5.887 6.105 4.852 1 98.88 112 HIS B N 1
ATOM 1985 C CA . HIS B 1 112 ? -4.824 5.754 3.914 1 98.88 112 HIS B CA 1
ATOM 1986 C C . HIS B 1 112 ? -3.855 4.754 4.531 1 98.88 112 HIS B C 1
ATOM 1988 O O . HIS B 1 112 ? -3.801 4.609 5.754 1 98.88 112 HIS B O 1
ATOM 1994 N N . LEU B 1 113 ? -3.189 4.023 3.662 1 98.88 113 LEU B N 1
ATOM 1995 C CA . LEU B 1 113 ? -1.954 3.35 4.043 1 98.88 113 LEU B CA 1
ATOM 1996 C C . LEU B 1 113 ? -0.794 4.336 4.113 1 98.88 113 LEU B C 1
ATOM 1998 O O . LEU B 1 113 ? -0.633 5.176 3.225 1 98.88 113 LEU B O 1
ATOM 2002 N N . ALA B 1 114 ? -0.088 4.297 5.148 1 98.88 114 ALA B N 1
ATOM 2003 C CA . ALA B 1 114 ? 1.151 5.059 5.293 1 98.88 114 ALA B CA 1
ATOM 2004 C C . ALA B 1 114 ? 2.367 4.133 5.273 1 98.88 114 ALA B C 1
ATOM 2006 O O . ALA B 1 114 ? 2.541 3.309 6.172 1 98.88 114 ALA B O 1
ATOM 2007 N N . LEU B 1 115 ? 3.16 4.266 4.234 1 98.88 115 LEU B N 1
ATOM 2008 C CA . LEU B 1 115 ? 4.371 3.465 4.086 1 98.88 115 LEU B CA 1
ATOM 2009 C C . LEU B 1 115 ? 5.602 4.254 4.523 1 98.88 115 LEU B C 1
ATOM 2011 O O . LEU B 1 115 ? 5.812 5.383 4.074 1 98.88 115 LEU B O 1
ATOM 2015 N N . GLU B 1 116 ? 6.352 3.691 5.43 1 98.62 116 GLU B N 1
ATOM 2016 C CA . GLU B 1 116 ? 7.66 4.254 5.746 1 98.62 116 GLU B CA 1
ATOM 2017 C C . GLU B 1 116 ? 8.719 3.781 4.758 1 98.62 116 GLU B C 1
ATOM 2019 O O . GLU B 1 116 ? 9.195 2.648 4.844 1 98.62 116 GLU B O 1
ATOM 2024 N N . VAL B 1 117 ? 9.125 4.684 3.885 1 98.5 117 VAL B N 1
ATOM 2025 C CA . VAL B 1 117 ? 10.062 4.316 2.824 1 98.5 117 VAL B CA 1
ATOM 2026 C C . VAL B 1 117 ? 11.422 3.965 3.43 1 98.5 117 VAL B C 1
ATOM 2028 O O . VAL B 1 117 ? 11.977 4.742 4.207 1 98.5 117 VAL B O 1
ATOM 2031 N N . PRO B 1 118 ? 11.961 2.803 3.074 1 97.56 118 PRO B N 1
ATOM 2032 C CA . PRO B 1 118 ? 13.258 2.424 3.639 1 97.56 118 PRO B CA 1
ATOM 2033 C C . PRO B 1 118 ? 14.367 3.42 3.301 1 97.56 118 PRO B C 1
ATOM 2035 O O . PRO B 1 118 ? 14.406 3.947 2.188 1 97.56 118 PRO B O 1
ATOM 2038 N N . GLY B 1 119 ? 15.219 3.637 4.316 1 96.81 119 GLY B N 1
ATOM 2039 C CA . GLY B 1 119 ? 16.328 4.551 4.129 1 96.81 119 GLY B CA 1
ATOM 2040 C C . GLY B 1 119 ? 17.375 4.461 5.238 1 96.81 119 GLY B C 1
ATOM 2041 O O . GLY B 1 119 ? 17.344 3.527 6.043 1 96.81 119 GLY B O 1
ATOM 2042 N N . GLU B 1 120 ? 18.344 5.34 5.18 1 97.25 120 GLU B N 1
ATOM 2043 C CA . GLU B 1 120 ? 19.406 5.418 6.188 1 97.25 120 GLU B CA 1
ATOM 2044 C C . GLU B 1 120 ? 19.312 6.715 6.984 1 97.25 120 GLU B C 1
ATOM 2046 O O . GLU B 1 120 ? 18.984 7.77 6.434 1 97.25 120 GLU B O 1
ATOM 2051 N N . GLY B 1 121 ? 19.609 6.617 8.32 1 98 121 GLY B N 1
ATOM 2052 C CA . GLY B 1 121 ? 19.609 7.809 9.164 1 98 121 GLY B CA 1
ATOM 2053 C C . GLY B 1 121 ? 18.234 8.422 9.305 1 98 121 GLY B C 1
ATOM 2054 O O . GLY B 1 121 ? 18.078 9.648 9.289 1 98 121 GLY B O 1
ATOM 2055 N N . CYS B 1 122 ? 17.25 7.629 9.438 1 98.06 122 CYS B N 1
ATOM 2056 C CA . CYS B 1 122 ? 15.867 8.109 9.438 1 98.06 122 CYS B CA 1
ATOM 2057 C C . CYS B 1 122 ? 15.453 8.562 10.836 1 98.06 122 CYS B C 1
ATOM 2059 O O . CYS B 1 122 ? 15.82 7.941 11.828 1 98.06 122 CYS B O 1
ATOM 2061 N N . SER B 1 123 ? 14.656 9.602 10.859 1 98.5 123 SER B N 1
ATOM 2062 C CA . SER B 1 123 ? 14 10.078 12.07 1 98.5 123 SER B CA 1
ATOM 2063 C C . SER B 1 123 ? 12.805 10.969 11.742 1 98.5 123 SER B C 1
ATOM 2065 O O . SER B 1 123 ? 12.688 11.469 10.617 1 98.5 123 SER B O 1
ATOM 2067 N N . ASN B 1 124 ? 11.922 11.117 12.703 1 98.19 124 ASN B N 1
ATOM 2068 C CA . ASN B 1 124 ? 10.758 11.984 12.547 1 98.19 124 ASN B CA 1
ATOM 2069 C C . ASN B 1 124 ? 10.867 13.234 13.414 1 98.19 124 ASN B C 1
ATOM 2071 O O . ASN B 1 124 ? 11.328 13.164 14.555 1 98.19 124 ASN B O 1
ATOM 2075 N N . GLU B 1 125 ? 10.5 14.312 12.883 1 98.75 125 GLU B N 1
ATOM 2076 C CA . GLU B 1 125 ? 10.398 15.57 13.609 1 98.75 125 GLU B CA 1
ATOM 2077 C C . GLU B 1 125 ? 8.984 16.125 13.562 1 98.75 125 GLU B C 1
ATOM 2079 O O . GLU B 1 125 ? 8.484 16.469 12.484 1 98.75 125 GLU B O 1
ATOM 2084 N N . TRP B 1 126 ? 8.383 16.234 14.633 1 98.75 126 TRP B N 1
ATOM 2085 C CA . TRP B 1 126 ? 7.059 16.828 14.734 1 98.75 126 TRP B CA 1
ATOM 2086 C C . TRP B 1 126 ? 7.156 18.328 14.93 1 98.75 126 TRP B C 1
ATOM 2088 O O . TRP B 1 126 ? 8 18.812 15.688 1 98.75 126 TRP B O 1
ATOM 2098 N N . CYS B 1 127 ? 6.285 19 14.273 1 98.75 127 CYS B N 1
ATOM 2099 C CA . CYS B 1 127 ? 6.297 20.453 14.289 1 98.75 127 CYS B CA 1
ATOM 2100 C C . CYS B 1 127 ? 4.973 21 14.805 1 98.75 127 CYS B C 1
ATOM 2102 O O . CYS B 1 127 ? 4.316 20.375 15.641 1 98.75 127 CYS B O 1
ATOM 2104 N N . GLU B 1 128 ? 4.668 22.203 14.469 1 98.75 128 GLU B N 1
ATOM 2105 C CA . GLU B 1 128 ? 3.484 22.875 14.992 1 98.75 128 GLU B CA 1
ATOM 2106 C C . GLU B 1 128 ? 2.207 22.281 14.414 1 98.75 128 GLU B C 1
ATOM 2108 O O . GLU B 1 128 ? 2.234 21.656 13.344 1 98.75 128 GLU B O 1
ATOM 2113 N N . ALA B 1 129 ? 1.107 22.5 15.094 1 98.75 129 ALA B N 1
ATOM 2114 C CA . ALA B 1 129 ? -0.203 22.109 14.586 1 98.75 129 ALA B CA 1
ATOM 2115 C C . ALA B 1 129 ? -0.565 22.891 13.328 1 98.75 129 ALA B C 1
ATOM 2117 O O . ALA B 1 129 ? -0.06 24 13.117 1 98.75 129 ALA B O 1
ATOM 2118 N N . VAL B 1 130 ? -1.358 22.281 12.539 1 98.75 130 VAL B N 1
ATOM 2119 C CA . VAL B 1 130 ? -1.915 23.016 11.398 1 98.75 130 VAL B CA 1
ATOM 2120 C C . VAL B 1 130 ? -2.809 24.141 11.898 1 98.75 130 VAL B C 1
ATOM 2122 O O . VAL B 1 130 ? -3.65 23.938 12.781 1 98.75 130 VAL B O 1
ATOM 2125 N N . ASP B 1 131 ? -2.627 25.312 11.375 1 98.19 131 ASP B N 1
ATOM 2126 C CA . ASP B 1 131 ? -3.473 26.438 11.766 1 98.19 131 ASP B CA 1
ATOM 2127 C C . ASP B 1 131 ? -4.945 26.141 11.508 1 98.19 131 ASP B C 1
ATOM 2129 O O . ASP B 1 131 ? -5.344 25.891 10.367 1 98.19 131 ASP B O 1
ATOM 2133 N N . PRO B 1 132 ? -5.801 26.141 12.57 1 97.19 132 PRO B N 1
ATOM 2134 C CA . PRO B 1 132 ? -7.211 25.797 12.383 1 97.19 132 PRO B CA 1
ATOM 2135 C C . PRO B 1 132 ? -7.914 26.703 11.367 1 97.19 132 PRO B C 1
ATOM 2137 O O . PRO B 1 132 ? -8.805 26.25 10.648 1 97.19 132 PRO B O 1
ATOM 2140 N N . ASP B 1 133 ? -7.559 27.922 11.297 1 97.25 133 ASP B N 1
ATOM 2141 C CA . ASP B 1 133 ? -8.188 28.828 10.344 1 97.25 133 ASP B CA 1
ATOM 2142 C C . ASP B 1 133 ? -7.828 28.453 8.906 1 97.25 133 ASP B C 1
ATOM 2144 O O . ASP B 1 133 ? -8.68 28.484 8.016 1 97.25 133 ASP B O 1
ATOM 2148 N N . GLU B 1 134 ? -6.543 28.156 8.688 1 97.12 134 GLU B N 1
ATOM 2149 C CA . GLU B 1 134 ? -6.109 27.734 7.363 1 97.12 134 GLU B CA 1
ATOM 2150 C C . GLU B 1 134 ? -6.77 26.406 6.969 1 97.12 134 GLU B C 1
ATOM 2152 O O . GLU B 1 134 ? -7.215 26.25 5.832 1 97.12 134 GLU B O 1
ATOM 2157 N N . TYR B 1 135 ? -6.848 25.469 7.914 1 98.06 135 TYR B N 1
ATOM 2158 C CA . TYR B 1 135 ? -7.492 24.172 7.668 1 98.06 135 TYR B CA 1
ATOM 2159 C C . TYR B 1 135 ? -8.969 24.359 7.34 1 98.06 135 TYR B C 1
ATOM 2161 O O . TYR B 1 135 ? -9.492 23.734 6.418 1 98.06 135 TYR B O 1
ATOM 2169 N N . ASN B 1 136 ? -9.656 25.219 8.055 1 96.56 136 ASN B N 1
ATOM 2170 C CA . ASN B 1 136 ? -11.094 25.422 7.898 1 96.56 136 ASN B CA 1
ATOM 2171 C C . ASN B 1 136 ? -11.438 26.047 6.555 1 96.56 136 ASN B C 1
ATOM 2173 O O . ASN B 1 136 ? -12.594 26.031 6.129 1 96.56 136 ASN B O 1
ATOM 2177 N N . LYS B 1 137 ? -10.43 26.609 5.895 1 96.69 137 LYS B N 1
ATOM 2178 C CA . LYS B 1 137 ? -10.648 27.203 4.574 1 96.69 137 LYS B CA 1
ATOM 2179 C C . LYS B 1 137 ? -10.703 26.125 3.498 1 96.69 137 LYS B C 1
ATOM 2181 O O . LYS B 1 137 ? -11.156 26.375 2.379 1 96.69 137 LYS B O 1
ATOM 2186 N N . LEU B 1 138 ? -10.156 25 3.801 1 95.31 138 LEU B N 1
ATOM 2187 C CA . LEU B 1 138 ? -10.18 23.906 2.842 1 95.31 138 LEU B CA 1
ATOM 2188 C C . LEU B 1 138 ? -11.609 23.406 2.625 1 95.31 138 LEU B C 1
ATOM 2190 O O . LEU B 1 138 ? -12.367 23.25 3.584 1 95.31 138 LEU B O 1
ATOM 2194 N N . LYS B 1 139 ? -12.016 23.359 1.416 1 82.25 139 LYS B N 1
ATOM 2195 C CA . LYS B 1 139 ? -13.383 22.984 1.056 1 82.25 139 LYS B CA 1
ATOM 2196 C C . LYS B 1 139 ? -13.445 21.547 0.542 1 82.25 139 LYS B C 1
ATOM 2198 O O . LYS B 1 139 ? -12.5 21.078 -0.087 1 82.25 139 LYS B O 1
#

Solvent-accessible surface area (backbone atoms only — not comparable to full-atom values): 13777 Å² total; per-residue (Å²): 80,48,56,78,64,41,48,75,50,35,52,54,74,57,60,43,73,38,67,92,53,37,90,49,33,50,66,54,43,20,39,27,78,73,41,77,62,91,55,29,28,30,36,40,33,21,34,48,48,6,30,41,24,29,27,28,35,38,40,80,40,66,27,23,37,35,39,41,28,40,27,51,30,24,37,38,31,44,72,96,50,76,72,40,82,41,42,44,56,40,69,46,84,39,60,42,66,48,42,29,35,45,33,19,29,73,67,19,11,19,31,28,38,42,33,45,40,65,56,38,75,66,48,77,44,81,54,58,68,65,55,65,70,66,56,68,65,62,126,81,49,56,77,65,39,48,77,49,34,51,54,75,57,60,42,73,38,68,94,55,36,89,49,35,49,66,54,44,20,40,29,79,73,41,79,61,92,55,29,29,29,36,39,33,22,34,49,48,7,32,42,24,29,26,29,34,37,38,79,40,66,27,22,38,34,38,41,28,40,26,50,31,25,39,39,30,43,72,94,48,76,72,40,82,41,41,45,54,42,70,48,84,40,59,41,66,48,41,29,35,46,34,19,30,73,69,18,10,19,32,30,37,42,33,45,40,64,56,38,75,66,49,77,44,81,57,60,68,66,55,66,70,66,56,68,66,61,127

Secondary structure (DSSP, 8-state):
--HHHHGGG-SS---EE--TTGGGEES-EEEEEEE-SSS-EEEEEE-TT-EEPPEEEE-SEE--EEEEEEEE-EEEEETTS--EEE-TT-EEEE-TT--EEEEEBTTB-EEEEEEE--EES-EEEE-PPPPHHHHHT--/--HHHHGGG-SS---EE--TTGGGEES-EEEEEEE-SSS-EEEEEE-TT-EEPPEEEE-SEE--EEEEEEEE-EEEEETTS--EEE-TT-EEEE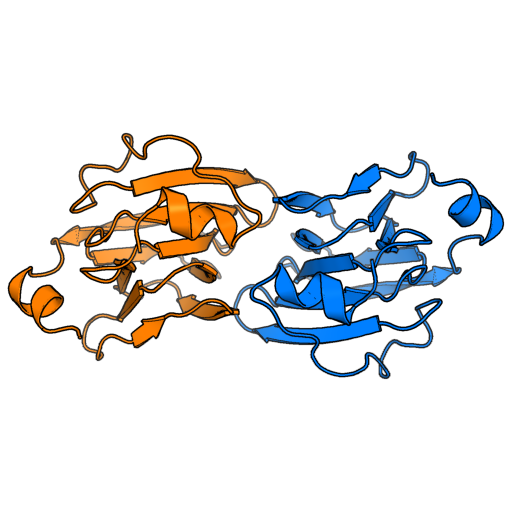-TT--EEEEEBTTB-EEEEEEE--EES-EEEE-PPPPHHHHHT--

Foldseek 3Di:
DFPVVFCVQFPDDQAAKPPVQVVQKDATKHWDFPDPPPWTKIKIKAGAPMKGFWKFKAAPWKWDKKKAWATKKKWKDWPPDDIDIDHHGDMDGGTGPTTMMMAHHNHMMTIIMMITIDGHPIDMGGDGGDDPVSRVPPD/DFPVVFCVQFPDDQAAWPPVCVVQKDATKHWDFPDPPPWTKIKIKAGAPMKGFWKFKAAPWKWDKKKAWATKKKWKDWPPDDIDIDHHRDMDGGTGPTTMMMAHHNHMMTIIMMITIDGHPIDMGGDGGDDPVSSVPPD

Nearest PDB structures (foldseek):
  2f4p-assembly2_C  TM=8.689E-01  e=1.521E-12  Thermotoga maritima MSB8
  4uxa-assembly9_L  TM=8.574E-01  e=8.557E-12  Granulicella tundricola
  4bif-assembly1_C  TM=8.246E-01  e=4.566E-12  Granulicella tundricola MP5ACTX9
  8oz8-assembly1_A  TM=8.271E-01  e=1.055E-11  Granulicella tundricola
  4b29-assembly1_A  TM=6.760E-01  e=1.610E-05  Roseovarius nubinhibens ISM

Sequence (278 aa):
MDLKEMLKHTPFGLGEENTAYAQYFDGKSYLDMLTTEQVPTAVVNFEPGCRNHWHIHHATKGGGQMLIVTAGRGWYQEWGQPARELKPGDVVNIPPEVKHWHGAAKDCAFQHLALEVPGEGCSNEWCEAVDPDEYNKLKMDLKEMLKHTPFGLGEENTAYAQYFDGKSYLDMLTTEQVPTAVVNFEPGCRNHWHIHHATKGGGQMLIVTAGRGWYQEWGQPARELKPGDVVNIPPEVKHWHGAAKDCAFQHLALEVPGEGCSNEWCEAVDPDEYNKLK

Organism: Acidaminococcus fermentans (strain ATCC 25085 / DSM 20731 / CCUG 9996 / CIP 106432 / VR4) (NCBI:txid591001)

Radius of gyration: 19.25 Å; Cα contacts (8 Å, |Δi|>4): 795; chains: 2; bounding box: 42×59×44 Å